Protein AF-A0A977PZH1-F1 (afdb_monomer_lite)

Structure (mmCIF, N/CA/C/O backbone):
data_AF-A0A977PZH1-F1
#
_entry.id   AF-A0A977PZH1-F1
#
loop_
_atom_site.group_PDB
_atom_site.id
_atom_site.type_symbol
_atom_site.label_atom_id
_atom_site.label_alt_id
_atom_site.label_comp_id
_atom_site.label_asym_id
_atom_site.label_entity_id
_atom_site.label_seq_id
_atom_site.pdbx_PDB_ins_code
_atom_site.Cartn_x
_atom_site.Cartn_y
_atom_site.Cartn_z
_atom_site.occupancy
_atom_site.B_iso_or_equiv
_atom_site.auth_seq_id
_atom_site.auth_comp_id
_atom_site.auth_asym_id
_atom_site.auth_atom_id
_atom_site.pdbx_PDB_model_num
ATOM 1 N N . MET A 1 1 ? 8.790 31.002 -58.143 1.00 52.28 1 MET A N 1
ATOM 2 C CA . MET A 1 1 ? 10.198 30.877 -57.688 1.00 52.28 1 MET A CA 1
ATOM 3 C C . MET A 1 1 ? 10.600 29.445 -57.319 1.00 52.28 1 MET A C 1
ATOM 5 O O . MET A 1 1 ? 11.666 29.041 -57.748 1.00 52.28 1 MET A O 1
ATOM 9 N N . ALA A 1 2 ? 9.777 28.636 -56.635 1.00 45.38 2 ALA A N 1
ATOM 10 C CA . ALA A 1 2 ? 10.128 27.239 -56.304 1.00 45.38 2 ALA A CA 1
ATOM 11 C C . ALA A 1 2 ? 10.378 26.315 -57.525 1.00 45.38 2 ALA A C 1
ATOM 13 O O . ALA A 1 2 ? 11.255 25.460 -57.482 1.00 45.38 2 ALA A O 1
ATOM 14 N N . TRP A 1 3 ? 9.666 26.528 -58.638 1.00 41.59 3 TRP A N 1
ATOM 15 C CA . TRP A 1 3 ? 9.813 25.725 -59.864 1.00 41.59 3 TRP A CA 1
ATOM 16 C C . TRP A 1 3 ? 11.145 25.932 -60.607 1.00 41.59 3 TRP A C 1
ATOM 18 O O . TRP A 1 3 ? 11.683 24.987 -61.176 1.00 41.59 3 TRP A O 1
ATOM 28 N N . ALA A 1 4 ? 11.717 27.142 -60.568 1.00 50.25 4 ALA A N 1
ATOM 29 C CA . ALA A 1 4 ? 13.014 27.418 -61.193 1.00 50.25 4 ALA A CA 1
ATOM 30 C C . ALA A 1 4 ? 14.170 26.743 -60.428 1.00 50.25 4 ALA A C 1
ATOM 32 O O . ALA A 1 4 ? 15.103 26.230 -61.041 1.00 50.25 4 ALA A O 1
ATOM 33 N N . ASN A 1 5 ? 14.052 26.663 -59.097 1.00 52.00 5 ASN A N 1
ATOM 34 C CA . ASN A 1 5 ? 15.027 25.988 -58.239 1.00 52.00 5 ASN A CA 1
ATOM 35 C C . ASN A 1 5 ? 15.016 24.461 -58.427 1.00 52.00 5 ASN A C 1
ATOM 37 O O . ASN A 1 5 ? 16.064 23.829 -58.325 1.00 52.00 5 ASN A O 1
ATOM 41 N N . LEU A 1 6 ? 13.858 23.872 -58.751 1.00 50.31 6 LEU A N 1
ATOM 42 C CA . LEU A 1 6 ? 13.749 22.439 -59.028 1.00 50.31 6 LEU A CA 1
ATOM 43 C C . LEU A 1 6 ? 14.384 22.072 -60.380 1.00 50.31 6 LEU A C 1
ATOM 45 O O . LEU A 1 6 ? 15.106 21.085 -60.468 1.00 50.31 6 LEU A O 1
ATOM 49 N N . ASN A 1 7 ? 14.182 22.895 -61.414 1.00 60.47 7 ASN A N 1
ATOM 50 C CA . ASN A 1 7 ? 14.721 22.630 -62.753 1.00 60.47 7 ASN A CA 1
ATOM 51 C C . ASN A 1 7 ? 16.255 22.685 -62.808 1.00 60.47 7 ASN A C 1
ATOM 53 O O . ASN A 1 7 ? 16.874 21.816 -63.420 1.00 60.47 7 ASN A O 1
ATOM 57 N N . TRP A 1 8 ? 16.875 23.660 -62.135 1.00 62.69 8 TRP A N 1
ATOM 58 C CA . TRP A 1 8 ? 18.337 23.737 -62.063 1.00 62.69 8 TRP A CA 1
ATOM 59 C C . TRP A 1 8 ? 18.937 22.565 -61.274 1.00 62.69 8 TRP A C 1
ATOM 61 O O . TRP A 1 8 ? 19.934 21.986 -61.703 1.00 62.69 8 TRP A O 1
ATOM 71 N N . PHE A 1 9 ? 18.296 22.155 -60.173 1.00 63.41 9 PHE A N 1
ATOM 72 C CA . PHE A 1 9 ? 18.727 20.993 -59.395 1.00 63.41 9 PHE A CA 1
ATOM 73 C C . PHE A 1 9 ? 18.647 19.696 -60.213 1.00 63.41 9 PHE A C 1
ATOM 75 O O . PHE A 1 9 ? 19.600 18.922 -60.234 1.00 63.41 9 PHE A O 1
ATOM 82 N N . VAL A 1 10 ? 17.549 19.486 -60.945 1.00 63.25 10 VAL A N 1
ATOM 83 C CA . VAL A 1 10 ? 17.357 18.306 -61.800 1.00 63.25 10 VAL A CA 1
ATOM 84 C C . VAL A 1 10 ? 18.377 18.276 -62.946 1.00 63.25 10 VAL A C 1
ATOM 86 O O . VAL A 1 10 ? 19.006 17.243 -63.171 1.00 63.25 10 VAL A O 1
ATOM 89 N N . GLN A 1 11 ? 18.623 19.399 -63.629 1.00 63.75 11 GLN A N 1
ATOM 90 C CA . GLN A 1 11 ? 19.648 19.462 -64.682 1.00 63.75 11 GLN A CA 1
ATOM 91 C C . GLN A 1 11 ? 21.064 19.226 -64.150 1.00 63.75 11 GLN A C 1
ATOM 93 O O . GLN A 1 11 ? 21.827 18.487 -64.775 1.00 63.75 11 GLN A O 1
ATOM 98 N N . ALA A 1 12 ? 21.418 19.805 -62.999 1.00 63.41 12 ALA A N 1
ATOM 99 C CA . ALA A 1 12 ? 22.710 19.573 -62.357 1.00 63.41 12 ALA A CA 1
ATOM 100 C C . ALA A 1 12 ? 22.882 18.103 -61.935 1.00 63.41 12 ALA A C 1
ATOM 102 O O . ALA A 1 12 ? 23.967 17.547 -62.064 1.00 63.41 12 ALA A O 1
ATOM 103 N N . PHE A 1 13 ? 21.806 17.447 -61.497 1.00 63.28 13 PHE A N 1
ATOM 104 C CA . PHE A 1 13 ? 21.822 16.044 -61.087 1.00 63.28 13 PHE A CA 1
ATOM 105 C C . PHE A 1 13 ? 22.027 15.079 -62.268 1.00 63.28 13 PHE A C 1
ATOM 107 O O . PHE A 1 13 ? 22.816 14.144 -62.164 1.00 63.28 13 PHE A O 1
ATOM 114 N N . PHE A 1 14 ? 21.387 15.327 -63.418 1.00 62.62 14 PHE A N 1
ATOM 115 C CA . PHE A 1 14 ? 21.539 14.492 -64.623 1.00 62.62 14 PHE A CA 1
ATOM 116 C C . PHE A 1 14 ? 22.830 14.746 -65.419 1.00 62.62 14 PHE A C 1
ATOM 118 O O . PHE A 1 14 ? 23.190 13.934 -66.267 1.00 62.62 14 PHE A O 1
ATOM 125 N N . SER A 1 15 ? 23.532 15.851 -65.157 1.00 64.31 15 SER A N 1
ATOM 126 C CA . SER A 1 15 ? 24.834 16.163 -65.770 1.00 64.31 15 SER A CA 1
ATOM 127 C C . SER A 1 15 ? 26.031 15.725 -64.914 1.00 64.31 15 SER A C 1
ATOM 129 O O . SER A 1 15 ? 27.180 15.833 -65.350 1.00 64.31 15 SER A O 1
ATOM 131 N N . MET A 1 16 ? 25.785 15.187 -63.716 1.00 70.81 16 MET A N 1
ATOM 132 C CA . MET A 1 16 ? 26.820 14.607 -62.863 1.00 70.81 16 MET A CA 1
ATOM 133 C C . MET A 1 16 ? 27.181 13.187 -63.299 1.00 70.81 16 MET A C 1
ATOM 135 O O . MET A 1 16 ? 26.340 12.404 -63.738 1.00 70.81 16 MET A O 1
ATOM 139 N N . LYS A 1 17 ? 28.457 12.826 -63.122 1.00 73.12 17 LYS A N 1
ATOM 140 C CA . LYS A 1 17 ? 28.903 11.439 -63.281 1.00 73.12 17 LYS A CA 1
ATOM 141 C C . LYS A 1 17 ? 28.109 10.533 -62.343 1.00 73.12 17 LYS A C 1
ATOM 143 O O . LYS A 1 17 ? 27.888 10.880 -61.182 1.00 73.12 17 LYS A O 1
ATOM 148 N N . ILE A 1 18 ? 27.740 9.354 -62.837 1.00 70.00 18 ILE A N 1
ATOM 149 C CA . ILE A 1 18 ? 26.887 8.397 -62.120 1.00 70.00 18 ILE A CA 1
ATOM 150 C C . ILE A 1 18 ? 27.458 8.003 -60.746 1.00 70.00 18 ILE A C 1
ATOM 152 O O . ILE A 1 18 ? 26.707 7.774 -59.802 1.00 70.00 18 ILE A O 1
ATOM 156 N N . GLU A 1 19 ? 28.786 8.023 -60.602 1.00 64.00 19 GLU A N 1
ATOM 157 C CA . GLU A 1 19 ? 29.498 7.767 -59.344 1.00 64.00 19 GLU A CA 1
ATOM 158 C C . GLU A 1 19 ? 29.195 8.839 -58.282 1.00 64.00 19 GLU A C 1
ATOM 160 O O . GLU A 1 19 ? 28.981 8.524 -57.113 1.00 64.00 19 GLU A O 1
ATOM 165 N N . ILE A 1 20 ? 29.116 10.110 -58.690 1.00 68.25 20 ILE A N 1
ATOM 166 C CA . ILE A 1 20 ? 28.825 11.251 -57.809 1.00 68.25 20 ILE A CA 1
ATOM 167 C C . ILE A 1 20 ? 27.346 11.246 -57.414 1.00 68.25 20 ILE A C 1
ATOM 169 O O . ILE A 1 20 ? 27.016 11.450 -56.245 1.00 68.25 20 ILE A O 1
ATOM 173 N N . VAL A 1 21 ? 26.459 10.937 -58.364 1.00 68.19 21 VAL A N 1
ATOM 174 C CA . VAL A 1 21 ? 25.022 10.757 -58.106 1.00 68.19 21 VAL A CA 1
ATOM 175 C C . VAL A 1 21 ? 24.792 9.643 -57.082 1.00 68.19 21 VAL A C 1
ATOM 177 O O . VAL A 1 21 ? 24.048 9.836 -56.121 1.00 68.19 21 VAL A O 1
ATOM 180 N N . GLY A 1 22 ? 25.498 8.516 -57.219 1.00 61.22 22 GLY A N 1
ATOM 181 C CA . GLY A 1 22 ? 25.454 7.411 -56.260 1.00 61.22 22 GLY A CA 1
ATOM 182 C C . GLY A 1 22 ? 25.871 7.825 -54.846 1.00 61.22 22 GLY A C 1
ATOM 183 O O . GLY A 1 22 ? 25.177 7.494 -53.886 1.00 61.22 22 GLY A O 1
ATOM 184 N N . ILE A 1 23 ? 26.947 8.607 -54.706 1.00 70.50 23 ILE A N 1
ATOM 185 C CA . ILE A 1 23 ? 27.417 9.114 -53.404 1.00 70.50 23 ILE A CA 1
ATOM 186 C C . ILE A 1 23 ? 26.395 10.067 -52.772 1.00 70.50 23 ILE A C 1
ATOM 188 O O . ILE A 1 23 ? 26.137 9.978 -51.568 1.00 70.50 23 ILE A O 1
ATOM 192 N N . ILE A 1 24 ? 25.787 10.958 -53.559 1.00 69.81 24 ILE A N 1
ATOM 193 C CA . ILE A 1 24 ? 24.774 11.903 -53.067 1.00 69.81 24 ILE A CA 1
ATOM 194 C C . ILE A 1 24 ? 23.509 11.151 -52.637 1.00 69.81 24 ILE A C 1
ATOM 196 O O . ILE A 1 24 ? 23.040 11.352 -51.517 1.00 69.81 24 ILE A O 1
ATOM 200 N N . CYS A 1 25 ? 22.999 10.234 -53.464 1.00 71.69 25 CYS A N 1
ATOM 201 C CA . CYS A 1 25 ? 21.853 9.392 -53.115 1.00 71.69 25 CYS A CA 1
ATOM 202 C C . CYS A 1 25 ? 22.116 8.555 -51.861 1.00 71.69 25 CYS A C 1
ATOM 204 O O . CYS A 1 25 ? 21.267 8.510 -50.974 1.00 71.69 25 CYS A O 1
ATOM 206 N N . PHE A 1 26 ? 23.297 7.945 -51.747 1.00 68.75 26 PHE A N 1
ATOM 207 C CA . PHE A 1 26 ? 23.685 7.166 -50.571 1.00 68.75 26 PHE A CA 1
ATOM 208 C C . PHE A 1 26 ? 23.784 8.036 -49.312 1.00 68.75 26 PHE A C 1
ATOM 210 O O . PHE A 1 26 ? 23.341 7.632 -48.239 1.00 68.75 26 PHE A O 1
ATOM 217 N N . SER A 1 27 ? 24.311 9.255 -49.437 1.00 69.44 27 SER A N 1
ATOM 218 C CA . SER A 1 27 ? 24.430 10.197 -48.319 1.00 69.44 27 SER A CA 1
ATOM 219 C C . SER A 1 27 ? 23.063 10.698 -47.847 1.00 69.44 27 SER A C 1
ATOM 221 O O . SER A 1 27 ? 22.812 10.720 -46.644 1.00 69.44 27 SER A O 1
ATOM 223 N N . ILE A 1 28 ? 22.152 11.033 -48.769 1.00 70.25 28 ILE A N 1
ATOM 224 C CA . ILE A 1 28 ? 20.774 11.435 -48.440 1.00 70.25 28 ILE A CA 1
ATOM 225 C C . ILE A 1 28 ? 20.006 10.261 -47.825 1.00 70.25 28 ILE A C 1
ATOM 227 O O . ILE A 1 28 ? 19.376 10.438 -46.786 1.00 70.25 28 ILE A O 1
ATOM 231 N N . ALA A 1 29 ? 20.109 9.058 -48.397 1.00 64.62 29 ALA A N 1
ATOM 232 C CA . ALA A 1 29 ? 19.486 7.855 -47.846 1.00 64.62 29 ALA A CA 1
ATOM 233 C C . ALA A 1 29 ? 20.005 7.538 -46.437 1.00 64.62 29 ALA A C 1
ATOM 235 O O . ALA A 1 29 ? 19.218 7.224 -45.550 1.00 64.62 29 ALA A O 1
ATOM 236 N N . ARG A 1 30 ? 21.314 7.693 -46.189 1.00 61.25 30 ARG A N 1
ATOM 237 C CA . ARG A 1 30 ? 21.908 7.525 -44.856 1.00 61.25 30 ARG A CA 1
ATOM 238 C C . ARG A 1 30 ? 21.383 8.557 -43.861 1.00 61.25 30 ARG A C 1
ATOM 240 O O . ARG A 1 30 ? 21.096 8.194 -42.728 1.00 61.25 30 ARG A O 1
ATOM 247 N N . VAL A 1 31 ? 21.251 9.824 -44.259 1.00 61.47 31 VAL A N 1
ATOM 248 C CA . VAL A 1 31 ? 20.702 10.878 -43.389 1.00 61.47 31 VAL A CA 1
ATOM 249 C C . VAL A 1 31 ? 19.220 10.635 -43.099 1.00 61.47 31 VAL A C 1
ATOM 251 O O . VAL A 1 31 ? 18.828 10.728 -41.940 1.00 61.47 31 VAL A O 1
ATOM 254 N N . ALA A 1 32 ? 18.424 10.265 -44.106 1.00 50.97 32 ALA A N 1
ATOM 255 C CA . ALA A 1 32 ? 17.012 9.921 -43.941 1.00 50.97 32 ALA A CA 1
ATOM 256 C C . ALA A 1 32 ? 16.834 8.703 -43.019 1.00 50.97 32 ALA A C 1
ATOM 258 O O . ALA A 1 32 ? 16.082 8.779 -42.055 1.00 50.97 32 ALA A O 1
ATOM 259 N N . PHE A 1 33 ? 17.617 7.639 -43.221 1.00 50.69 33 PHE A N 1
ATOM 260 C CA . PHE A 1 33 ? 17.616 6.447 -42.367 1.00 50.69 33 PHE A CA 1
ATOM 261 C C . PHE A 1 33 ? 18.077 6.754 -40.932 1.00 50.69 33 PHE A C 1
ATOM 263 O O . PHE A 1 33 ? 17.490 6.279 -39.964 1.00 50.69 33 PHE A O 1
ATOM 270 N N . CYS A 1 34 ? 19.102 7.597 -40.759 1.00 49.41 34 CYS A N 1
ATOM 271 C CA . CYS A 1 34 ? 19.516 8.056 -39.434 1.00 49.41 34 CYS A CA 1
ATOM 272 C C . CYS A 1 34 ? 18.434 8.905 -38.754 1.00 49.41 34 CYS A C 1
ATOM 274 O O . CYS A 1 34 ? 18.255 8.774 -37.547 1.00 49.41 34 CYS A O 1
ATOM 276 N N . GLN A 1 35 ? 17.712 9.757 -39.488 1.00 48.81 35 GLN A N 1
ATOM 277 C CA . GLN A 1 35 ? 16.606 10.542 -38.934 1.00 48.81 35 GLN A CA 1
ATOM 278 C C . GLN A 1 35 ? 15.405 9.671 -38.568 1.00 48.81 35 GLN A C 1
ATOM 280 O O . GLN A 1 35 ? 14.854 9.872 -37.494 1.00 48.81 35 GLN A O 1
ATOM 285 N N . GLU A 1 36 ? 15.046 8.684 -39.385 1.00 41.84 36 GLU A N 1
ATOM 286 C CA . GLU A 1 36 ? 13.957 7.739 -39.109 1.00 41.84 36 GLU A CA 1
ATOM 287 C C . GLU A 1 36 ? 14.259 6.911 -37.847 1.00 41.84 36 GLU A C 1
ATOM 289 O O . GLU A 1 36 ? 13.453 6.884 -36.923 1.00 41.84 36 GLU A O 1
ATOM 294 N N . ILE A 1 37 ? 15.496 6.413 -37.698 1.00 46.47 37 ILE A N 1
ATOM 295 C CA . ILE A 1 37 ? 15.967 5.761 -36.460 1.00 46.47 37 ILE A CA 1
ATOM 296 C C . ILE A 1 37 ? 15.945 6.715 -35.254 1.00 46.47 37 ILE A C 1
ATOM 298 O O . ILE A 1 37 ? 15.701 6.281 -34.129 1.00 46.47 37 ILE A O 1
ATOM 302 N N . ILE A 1 38 ? 16.238 8.005 -35.440 1.00 42.53 38 ILE A N 1
ATOM 303 C CA . ILE A 1 38 ? 16.224 9.002 -34.355 1.00 42.53 38 ILE A CA 1
ATOM 304 C C . ILE A 1 38 ? 14.789 9.408 -33.982 1.00 42.53 38 ILE A C 1
ATOM 306 O O . ILE A 1 38 ? 14.547 9.700 -32.812 1.00 42.53 38 ILE A O 1
ATOM 310 N N . ILE A 1 39 ? 13.847 9.426 -34.928 1.00 43.62 39 ILE A N 1
ATOM 311 C CA . ILE A 1 39 ? 12.429 9.737 -34.690 1.00 43.62 39 ILE A CA 1
ATOM 312 C C . ILE A 1 39 ? 11.736 8.551 -34.009 1.00 43.62 39 ILE A C 1
ATOM 314 O O . ILE A 1 39 ? 11.109 8.769 -32.971 1.00 43.62 39 ILE A O 1
ATOM 318 N N . ASP A 1 40 ? 11.969 7.318 -34.474 1.00 39.38 40 ASP A N 1
ATOM 319 C CA . ASP A 1 40 ? 11.519 6.098 -33.784 1.00 39.38 40 ASP A CA 1
ATOM 320 C C . ASP A 1 40 ? 12.119 6.020 -32.375 1.00 39.38 40 ASP A C 1
ATOM 322 O O . ASP A 1 40 ? 11.408 5.808 -31.395 1.00 39.38 40 ASP A O 1
ATOM 326 N N . ARG A 1 41 ? 13.416 6.327 -32.217 1.00 43.22 41 ARG A N 1
ATOM 327 C CA . ARG A 1 41 ? 14.031 6.396 -30.883 1.00 43.22 41 ARG A CA 1
ATOM 328 C C . ARG A 1 41 ? 13.481 7.521 -30.022 1.00 43.22 41 ARG A C 1
ATOM 330 O O . ARG A 1 41 ? 13.458 7.343 -28.818 1.00 43.22 41 ARG A O 1
ATOM 337 N N . LYS A 1 42 ? 13.073 8.673 -30.551 1.00 44.31 42 LYS A N 1
ATOM 338 C CA . LYS A 1 42 ? 12.519 9.749 -29.709 1.00 44.31 42 LYS A CA 1
ATOM 339 C C . LYS A 1 42 ? 11.115 9.414 -29.203 1.00 44.31 42 LYS A C 1
ATOM 341 O O . LYS A 1 42 ? 10.844 9.694 -28.041 1.00 44.31 42 LYS A O 1
ATOM 346 N N . GLN A 1 43 ? 10.280 8.761 -30.012 1.00 45.06 43 GLN A N 1
ATOM 347 C CA . GLN A 1 43 ? 8.970 8.268 -29.564 1.00 45.06 43 GLN A CA 1
ATOM 348 C C . GLN A 1 43 ? 9.082 7.053 -28.627 1.00 45.06 43 GLN A C 1
ATOM 350 O O . GLN A 1 43 ? 8.292 6.923 -27.691 1.00 45.06 43 GLN A O 1
ATOM 355 N N . ASP A 1 44 ? 10.099 6.203 -28.797 1.00 47.03 44 ASP A N 1
ATOM 356 C CA . ASP A 1 44 ? 10.366 5.101 -27.867 1.00 47.03 44 ASP A CA 1
ATOM 357 C C . ASP A 1 44 ? 11.078 5.551 -26.583 1.00 47.03 44 ASP A C 1
ATOM 359 O O . ASP A 1 44 ? 10.813 4.999 -25.520 1.00 47.03 44 ASP A O 1
ATOM 363 N N . VAL A 1 45 ? 11.938 6.574 -26.621 1.00 45.16 45 VAL A N 1
ATOM 364 C CA . VAL A 1 45 ? 12.639 7.106 -25.434 1.00 45.16 45 VAL A CA 1
ATOM 365 C C . VAL A 1 45 ? 11.679 7.797 -24.466 1.00 45.16 45 VAL A C 1
ATOM 367 O O . VAL A 1 45 ? 11.906 7.728 -23.260 1.00 45.16 45 VAL A O 1
ATOM 370 N N . GLU A 1 46 ? 10.562 8.352 -24.943 1.00 46.06 46 GLU A N 1
ATOM 371 C CA . GLU A 1 46 ? 9.463 8.799 -24.071 1.00 46.06 46 GLU A CA 1
ATOM 372 C C . GLU A 1 46 ? 8.704 7.626 -23.407 1.00 46.06 46 GLU A C 1
ATOM 374 O O . GLU A 1 46 ? 7.989 7.831 -22.429 1.00 46.06 46 GLU A O 1
ATOM 379 N N . ASN A 1 47 ? 8.924 6.382 -23.857 1.00 51.12 47 ASN A N 1
ATOM 380 C CA . ASN A 1 47 ? 8.300 5.157 -23.340 1.00 51.12 47 ASN A CA 1
ATOM 381 C C . ASN A 1 47 ? 9.266 4.204 -22.603 1.00 51.12 47 ASN A C 1
ATOM 383 O O . ASN A 1 47 ? 8.838 3.145 -22.121 1.00 51.12 47 ASN A O 1
ATOM 387 N N . ILE A 1 48 ? 10.557 4.543 -22.496 1.00 51.88 48 ILE A N 1
ATOM 388 C CA . ILE A 1 48 ? 11.557 3.762 -21.754 1.00 51.88 48 ILE A CA 1
ATOM 389 C C . ILE A 1 48 ? 11.517 4.185 -20.287 1.00 51.88 48 ILE A C 1
ATOM 391 O O . ILE A 1 48 ? 12.105 5.184 -19.884 1.00 51.88 48 ILE A O 1
ATOM 395 N N . ILE A 1 49 ? 10.815 3.399 -19.473 1.00 54.69 49 ILE A N 1
ATOM 396 C CA . ILE A 1 49 ? 10.612 3.721 -18.052 1.00 54.69 49 ILE A CA 1
ATOM 397 C C . ILE A 1 49 ? 11.518 2.870 -17.151 1.00 54.69 49 ILE A C 1
ATOM 399 O O . ILE A 1 49 ? 11.825 3.273 -16.032 1.00 54.69 49 ILE A O 1
ATOM 403 N N . ASN A 1 50 ? 11.958 1.687 -17.603 1.00 61.34 50 ASN A N 1
ATOM 404 C CA . ASN A 1 50 ? 12.677 0.741 -16.743 1.00 61.34 50 ASN A CA 1
ATOM 405 C C . ASN A 1 50 ? 13.727 -0.076 -17.503 1.00 61.34 50 ASN A C 1
ATOM 407 O O . ASN A 1 50 ? 13.624 -0.276 -18.713 1.00 61.34 50 ASN A O 1
ATOM 411 N N . ARG A 1 51 ? 14.705 -0.605 -16.762 1.00 71.19 51 ARG A N 1
ATOM 412 C CA . ARG A 1 51 ? 15.680 -1.587 -17.259 1.00 71.19 51 ARG A CA 1
ATOM 413 C C . ARG A 1 51 ? 15.297 -3.001 -16.848 1.00 71.19 51 ARG A C 1
ATOM 415 O O . ARG A 1 51 ? 14.642 -3.183 -15.824 1.00 71.19 51 ARG A O 1
ATOM 422 N N . ASP A 1 52 ? 15.707 -4.006 -17.610 1.00 71.94 52 ASP A N 1
ATOM 423 C CA . ASP A 1 52 ? 15.717 -5.385 -17.121 1.00 71.94 52 ASP A CA 1
ATOM 424 C C . ASP A 1 52 ? 16.963 -5.670 -16.254 1.00 71.94 52 ASP A C 1
ATOM 426 O O . ASP A 1 52 ? 17.842 -4.823 -16.081 1.00 71.94 52 ASP A O 1
ATOM 430 N N . SER A 1 53 ? 17.071 -6.882 -15.702 1.00 65.19 53 SER A N 1
ATOM 431 C CA . SER A 1 53 ? 18.242 -7.296 -14.909 1.00 65.19 53 SER A CA 1
ATOM 432 C C . SER A 1 53 ? 19.564 -7.376 -15.684 1.00 65.19 53 SER A C 1
ATOM 434 O O . SER A 1 53 ? 20.604 -7.555 -15.055 1.00 65.19 53 SER A O 1
ATOM 436 N N . LEU A 1 54 ? 19.529 -7.308 -17.016 1.00 70.88 54 LEU A N 1
ATOM 437 C CA . LEU A 1 54 ? 20.696 -7.331 -17.901 1.00 70.88 54 LEU A CA 1
ATOM 438 C C . LEU A 1 54 ? 21.069 -5.921 -18.395 1.00 70.88 54 LEU A C 1
ATOM 440 O O . LEU A 1 54 ? 22.063 -5.766 -19.098 1.00 70.88 54 LEU A O 1
ATOM 444 N N . GLY A 1 55 ? 20.305 -4.895 -18.005 1.00 66.38 55 GLY A N 1
ATOM 445 C CA . GLY A 1 55 ? 20.517 -3.506 -18.405 1.00 66.38 55 GLY A CA 1
ATOM 446 C C . GLY A 1 55 ? 19.832 -3.114 -19.716 1.00 66.38 55 GLY A C 1
ATOM 447 O O . GLY A 1 55 ? 20.033 -1.989 -20.175 1.00 66.38 55 GLY A O 1
ATOM 448 N N . ASN A 1 56 ? 19.009 -3.988 -20.305 1.00 74.06 56 ASN A N 1
ATOM 449 C CA . ASN A 1 56 ? 18.243 -3.670 -21.506 1.00 74.06 56 ASN A CA 1
ATOM 450 C C . ASN A 1 56 ? 17.121 -2.688 -21.172 1.00 74.06 56 ASN A C 1
ATOM 452 O O . ASN A 1 56 ? 16.423 -2.842 -20.167 1.00 74.06 56 ASN A O 1
ATOM 456 N N . LEU A 1 57 ? 16.931 -1.692 -22.034 1.00 73.69 57 LEU A N 1
ATOM 457 C CA . LEU A 1 57 ? 15.829 -0.743 -21.923 1.00 73.69 57 LEU A CA 1
ATOM 458 C C . LEU A 1 57 ? 14.518 -1.451 -22.279 1.00 73.69 57 LEU A C 1
ATOM 460 O O . LEU A 1 57 ? 14.419 -2.086 -23.328 1.00 73.69 57 LEU A O 1
ATOM 464 N N . LEU A 1 58 ? 13.523 -1.343 -21.402 1.00 73.12 58 LEU A N 1
ATOM 465 C CA . LEU A 1 58 ? 12.193 -1.898 -21.616 1.00 73.12 58 LEU A CA 1
ATOM 466 C C . LEU A 1 58 ? 11.202 -0.771 -21.888 1.00 73.12 58 LEU A C 1
ATOM 468 O O . LEU A 1 58 ? 11.096 0.183 -21.110 1.00 73.12 58 LEU A O 1
ATOM 472 N N . THR A 1 59 ? 10.419 -0.933 -22.953 1.00 75.00 59 THR A N 1
ATOM 473 C CA . THR A 1 59 ? 9.224 -0.111 -23.169 1.00 75.00 59 THR A CA 1
ATOM 474 C C . THR A 1 59 ? 8.190 -0.408 -22.087 1.00 75.00 59 THR A C 1
ATOM 476 O O . THR A 1 59 ? 8.094 -1.531 -21.580 1.00 75.00 59 THR A O 1
ATOM 479 N N . LEU A 1 60 ? 7.351 0.569 -21.757 1.00 70.69 60 LEU A N 1
ATOM 480 C CA . LEU A 1 60 ? 6.246 0.383 -20.817 1.00 70.69 60 LEU A CA 1
ATOM 481 C C . LEU A 1 60 ? 5.345 -0.816 -21.173 1.00 70.69 60 LEU A C 1
ATOM 483 O O . LEU A 1 60 ? 4.965 -1.577 -20.281 1.00 70.69 60 LEU A O 1
ATOM 487 N N . LYS A 1 61 ? 5.043 -1.030 -22.462 1.00 76.69 61 LYS A N 1
ATOM 488 C CA . LYS A 1 61 ? 4.246 -2.180 -22.923 1.00 76.69 61 LYS A CA 1
ATOM 489 C C . LYS A 1 61 ? 4.901 -3.508 -22.537 1.00 76.69 61 LYS A C 1
ATOM 491 O O . LYS A 1 61 ? 4.237 -4.371 -21.965 1.00 76.69 61 LYS A O 1
ATOM 496 N N . GLN A 1 62 ? 6.205 -3.645 -22.774 1.00 78.25 62 GLN A N 1
ATOM 497 C CA . GLN A 1 62 ? 6.961 -4.840 -22.389 1.00 78.25 62 GLN A CA 1
ATOM 498 C C . GLN A 1 62 ? 6.990 -5.019 -20.873 1.00 78.25 62 GLN A C 1
ATOM 500 O O . GLN A 1 62 ? 6.822 -6.131 -20.377 1.00 78.25 62 GLN A O 1
ATOM 505 N N . VAL A 1 63 ? 7.144 -3.931 -20.114 1.00 76.88 63 VAL A N 1
ATOM 506 C CA . VAL A 1 63 ? 7.069 -4.014 -18.654 1.00 76.88 63 VAL A CA 1
ATOM 507 C C . VAL A 1 63 ? 5.689 -4.487 -18.204 1.00 76.88 63 VAL A C 1
ATOM 509 O O . VAL A 1 63 ? 5.590 -5.373 -17.357 1.00 76.88 63 VAL A O 1
ATOM 512 N N . HIS A 1 64 ? 4.616 -3.952 -18.782 1.00 74.88 64 HIS A N 1
ATOM 513 C CA . HIS A 1 64 ? 3.252 -4.379 -18.486 1.00 74.88 64 HIS A CA 1
ATOM 514 C C . HIS A 1 64 ? 3.044 -5.865 -18.771 1.00 74.88 64 HIS A C 1
ATOM 516 O O . HIS A 1 64 ? 2.472 -6.569 -17.940 1.00 74.88 64 HIS A O 1
ATOM 522 N N . GLU A 1 65 ? 3.524 -6.355 -19.909 1.00 80.56 65 GLU A N 1
ATOM 523 C CA . GLU A 1 65 ? 3.449 -7.770 -20.275 1.00 80.56 65 GLU A CA 1
ATOM 524 C C . GLU A 1 65 ? 4.229 -8.652 -19.294 1.00 80.56 65 GLU A C 1
ATOM 526 O O . GLU A 1 65 ? 3.681 -9.632 -18.787 1.00 80.56 65 GLU A O 1
ATOM 531 N N . LEU A 1 66 ? 5.458 -8.267 -18.934 1.00 81.62 66 LEU A N 1
ATOM 532 C CA . LEU A 1 66 ? 6.277 -8.992 -17.960 1.00 81.62 66 LEU A CA 1
ATOM 533 C C . LEU A 1 66 ? 5.617 -9.039 -16.578 1.00 81.62 66 LEU A C 1
ATOM 535 O O . LEU A 1 66 ? 5.534 -10.107 -15.969 1.00 81.62 66 LEU A O 1
ATOM 539 N N . LEU A 1 67 ? 5.102 -7.909 -16.091 1.00 77.19 67 LEU A N 1
ATOM 540 C CA . LEU A 1 67 ? 4.446 -7.823 -14.785 1.00 77.19 67 LEU A CA 1
ATOM 541 C C . LEU A 1 67 ? 3.104 -8.566 -14.752 1.00 77.19 67 LEU A C 1
ATOM 543 O O . LEU A 1 67 ? 2.776 -9.175 -13.734 1.00 77.19 67 LEU A O 1
ATOM 547 N N . LYS A 1 68 ? 2.350 -8.594 -15.862 1.00 72.50 68 LYS A N 1
ATOM 548 C CA . LYS A 1 68 ? 1.107 -9.380 -15.982 1.00 72.50 68 LYS A CA 1
ATOM 549 C C . LYS A 1 68 ? 1.330 -10.873 -15.754 1.00 72.50 68 LYS A C 1
ATOM 551 O O . LYS A 1 68 ? 0.427 -11.537 -15.257 1.00 72.50 68 LYS A O 1
ATOM 556 N N . THR A 1 69 ? 2.516 -11.401 -16.063 1.00 7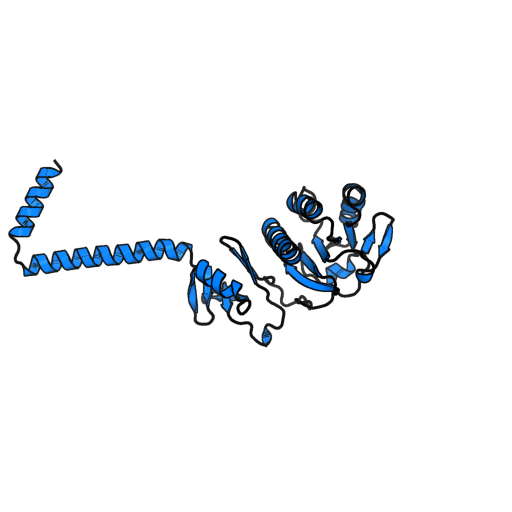6.69 69 THR A N 1
ATOM 557 C CA . THR A 1 69 ? 2.821 -12.820 -15.816 1.00 76.69 69 THR A CA 1
ATOM 558 C C . THR A 1 69 ? 2.881 -13.188 -14.330 1.00 76.69 69 THR A C 1
ATOM 560 O O . THR A 1 69 ? 2.895 -14.373 -14.006 1.00 76.69 69 THR A O 1
ATOM 563 N N . GLY A 1 70 ? 3.007 -12.206 -13.428 1.00 67.62 70 GLY A N 1
ATOM 564 C CA . GLY A 1 70 ? 3.249 -12.431 -11.999 1.00 67.62 70 GLY A CA 1
ATOM 565 C C . GLY A 1 70 ? 4.641 -12.987 -11.667 1.00 67.62 70 GLY A C 1
ATOM 566 O O . GLY A 1 70 ? 4.960 -13.168 -10.497 1.00 67.62 70 GLY A O 1
ATOM 567 N N . LYS A 1 71 ? 5.493 -13.246 -12.671 1.00 81.44 71 LYS A N 1
ATOM 568 C CA . LYS A 1 71 ? 6.847 -13.808 -12.497 1.00 81.44 71 LYS A CA 1
ATOM 569 C C . LYS A 1 71 ? 7.932 -12.742 -12.320 1.00 81.44 71 LYS A C 1
ATOM 571 O O . LYS A 1 71 ? 9.081 -13.087 -12.052 1.00 81.44 71 LYS A O 1
ATOM 576 N N . T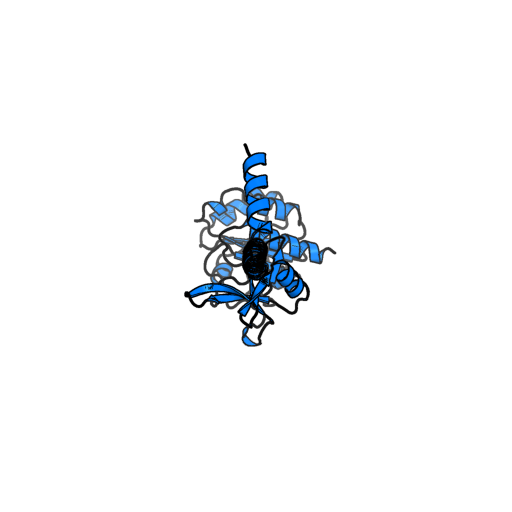YR A 1 72 ? 7.586 -11.472 -12.513 1.00 81.75 72 TYR A N 1
ATOM 577 C CA . TYR A 1 72 ? 8.510 -10.343 -12.488 1.00 81.75 72 TYR A CA 1
ATOM 578 C C . TYR A 1 72 ? 8.022 -9.274 -11.515 1.00 81.75 72 TYR A C 1
ATOM 580 O O . TYR A 1 72 ? 6.822 -9.080 -11.331 1.00 81.75 72 TYR A O 1
ATOM 588 N N . ILE A 1 73 ? 8.980 -8.570 -10.926 1.00 78.06 73 ILE A N 1
ATOM 589 C CA . ILE A 1 73 ? 8.785 -7.463 -9.998 1.00 78.06 73 ILE A CA 1
ATOM 590 C C . ILE A 1 73 ? 9.586 -6.247 -10.475 1.00 78.06 73 ILE A C 1
ATOM 592 O O . ILE A 1 73 ? 10.647 -6.389 -11.081 1.00 78.06 73 ILE A O 1
ATOM 596 N N . SER A 1 74 ? 9.079 -5.052 -10.196 1.00 79.75 74 SER A N 1
ATOM 597 C CA . SER A 1 74 ? 9.806 -3.788 -10.286 1.00 79.75 74 SER A CA 1
ATOM 598 C C . SER A 1 74 ? 10.473 -3.513 -8.948 1.00 79.75 74 SER A C 1
ATOM 600 O O . SER A 1 74 ? 9.806 -3.486 -7.914 1.00 79.75 74 SER A O 1
ATOM 602 N N . VAL A 1 75 ? 11.783 -3.310 -8.956 1.00 76.19 75 VAL A N 1
ATOM 603 C CA . VAL A 1 75 ? 12.566 -2.993 -7.760 1.00 76.19 75 VAL A CA 1
ATOM 604 C C . VAL A 1 75 ? 13.314 -1.677 -7.949 1.00 76.19 75 VAL A C 1
ATOM 606 O O . VAL A 1 75 ? 13.760 -1.399 -9.065 1.00 76.19 75 VAL A O 1
ATOM 609 N N . PRO A 1 76 ? 13.479 -0.863 -6.894 1.00 71.31 76 PRO A N 1
ATOM 610 C CA . PRO A 1 76 ? 14.394 0.266 -6.946 1.00 71.31 76 PRO A CA 1
ATOM 611 C C . PRO A 1 76 ? 15.845 -0.234 -7.020 1.00 71.31 76 PRO A C 1
ATOM 613 O O . PRO A 1 76 ? 16.214 -1.218 -6.376 1.00 71.31 76 PRO A O 1
ATOM 616 N N . SER A 1 77 ? 16.672 0.449 -7.800 1.00 68.44 77 SER A N 1
ATOM 617 C CA . SER A 1 77 ? 18.116 0.231 -7.899 1.00 68.44 77 SER A CA 1
ATOM 618 C C . SER A 1 77 ? 18.835 1.566 -8.078 1.00 68.44 77 SER A C 1
ATOM 620 O O . SER A 1 77 ? 18.188 2.575 -8.334 1.00 68.44 77 SER A O 1
ATOM 622 N N . LEU A 1 78 ? 20.155 1.595 -7.916 1.00 62.56 78 LEU A N 1
ATOM 623 C CA . LEU A 1 78 ? 20.963 2.783 -8.191 1.00 62.56 78 LEU A CA 1
ATOM 624 C C . LEU A 1 78 ? 21.626 2.627 -9.557 1.00 62.56 78 LEU A C 1
ATOM 626 O O . LEU A 1 78 ? 22.266 1.609 -9.818 1.00 62.56 78 LEU A O 1
ATOM 630 N N . ASN A 1 79 ? 21.492 3.642 -10.406 1.00 62.59 79 ASN A N 1
ATOM 631 C CA . ASN A 1 79 ? 22.207 3.693 -11.675 1.00 62.59 79 ASN A CA 1
ATOM 632 C C . ASN A 1 79 ? 23.674 4.136 -11.479 1.00 62.59 79 ASN A C 1
ATOM 634 O O . ASN A 1 79 ? 24.106 4.473 -10.375 1.00 62.59 79 ASN A O 1
ATOM 638 N N . SER A 1 80 ? 24.448 4.183 -12.569 1.00 63.72 80 SER A N 1
ATOM 639 C CA . SER A 1 80 ? 25.863 4.603 -12.565 1.00 63.72 80 SER A CA 1
ATOM 640 C C . SER A 1 80 ? 26.104 6.040 -12.085 1.00 63.72 80 SER A C 1
ATOM 642 O O . SER A 1 80 ? 27.237 6.404 -11.788 1.00 63.72 80 SER A O 1
ATOM 644 N N . SER A 1 81 ? 25.055 6.861 -12.024 1.00 57.81 81 SER A N 1
ATOM 645 C CA . SER A 1 81 ? 25.081 8.245 -11.545 1.00 57.81 81 SER A CA 1
ATOM 646 C C . SER A 1 81 ? 24.529 8.381 -10.121 1.00 57.81 81 SER A C 1
ATOM 648 O O . SER A 1 81 ? 24.221 9.491 -9.691 1.00 57.81 81 SER A O 1
ATOM 650 N N . SER A 1 82 ? 24.379 7.269 -9.390 1.00 61.53 82 SER A N 1
ATOM 651 C CA . SER A 1 82 ? 23.827 7.217 -8.028 1.00 61.53 82 SER A CA 1
ATOM 652 C C . SER A 1 82 ? 22.398 7.757 -7.906 1.00 61.53 82 SER A C 1
ATOM 654 O O . SER A 1 82 ? 21.967 8.155 -6.824 1.00 61.53 82 SER A O 1
ATOM 656 N N . GLN A 1 83 ? 21.639 7.761 -9.001 1.00 48.09 83 GLN A N 1
ATOM 657 C CA . GLN A 1 83 ? 20.219 8.095 -8.992 1.00 48.09 83 GLN A CA 1
ATOM 658 C C . GLN A 1 83 ? 19.388 6.820 -8.874 1.00 48.09 83 GLN A C 1
ATOM 660 O O . GLN A 1 83 ? 19.759 5.769 -9.401 1.00 48.09 83 GLN A O 1
ATOM 665 N N . ILE A 1 84 ? 18.250 6.920 -8.186 1.00 57.72 84 ILE A N 1
ATOM 666 C CA . ILE A 1 84 ? 17.315 5.803 -8.057 1.00 57.72 84 ILE A CA 1
ATOM 667 C C . ILE A 1 84 ? 16.652 5.561 -9.417 1.00 57.72 84 ILE A C 1
ATOM 669 O O . ILE A 1 84 ? 15.923 6.413 -9.921 1.00 57.72 84 ILE A O 1
ATOM 673 N N . GLU A 1 85 ? 16.872 4.378 -9.977 1.00 63.41 85 GLU A N 1
ATOM 674 C CA . GLU A 1 85 ? 16.160 3.844 -11.133 1.00 63.41 85 GLU A CA 1
ATOM 675 C C . GLU A 1 85 ? 15.280 2.655 -10.733 1.00 63.41 85 GLU A C 1
ATOM 677 O O . GLU A 1 85 ? 15.342 2.144 -9.611 1.00 63.41 85 GLU A O 1
ATOM 682 N N . ARG A 1 86 ? 14.432 2.203 -11.656 1.00 72.81 86 ARG A N 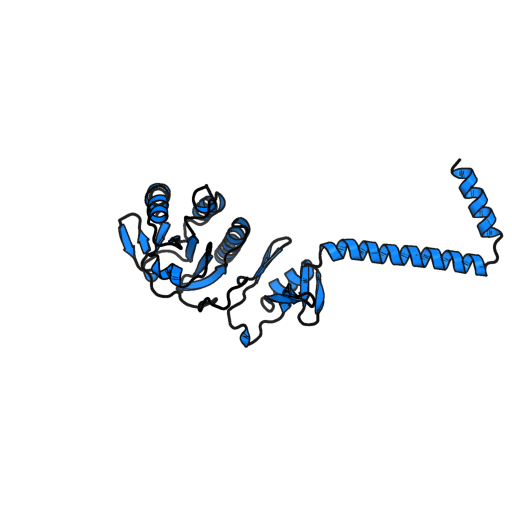1
ATOM 683 C CA . ARG A 1 86 ? 13.591 1.023 -11.460 1.00 72.81 86 ARG A CA 1
ATOM 684 C C . ARG A 1 86 ? 13.970 -0.074 -12.442 1.00 72.81 86 ARG A C 1
ATOM 686 O O . ARG A 1 86 ? 14.074 0.150 -13.647 1.00 72.81 86 ARG A O 1
ATOM 693 N N . ILE A 1 87 ? 14.145 -1.276 -11.901 1.00 77.88 87 ILE A N 1
ATOM 694 C CA . ILE A 1 87 ? 14.545 -2.465 -12.649 1.00 77.88 87 ILE A CA 1
ATOM 695 C C . ILE A 1 87 ? 13.427 -3.501 -12.583 1.00 77.88 87 ILE A C 1
ATOM 697 O O . ILE A 1 87 ? 12.943 -3.832 -11.501 1.00 77.88 87 ILE A O 1
ATOM 701 N N . ILE A 1 88 ? 13.033 -4.040 -13.733 1.00 83.06 88 ILE A N 1
ATOM 702 C CA . ILE A 1 88 ? 12.115 -5.173 -13.846 1.00 83.06 88 ILE A CA 1
ATOM 703 C C . ILE A 1 88 ? 12.929 -6.457 -13.873 1.00 83.06 88 ILE A C 1
ATOM 705 O O . ILE A 1 88 ? 13.738 -6.689 -14.769 1.00 83.06 88 ILE A O 1
ATOM 709 N N . ARG A 1 89 ? 12.723 -7.327 -12.889 1.00 82.94 89 ARG A N 1
ATOM 710 C CA . ARG A 1 89 ? 13.450 -8.597 -12.803 1.00 82.94 89 ARG A CA 1
ATOM 711 C C . ARG A 1 89 ? 12.626 -9.681 -12.135 1.00 82.94 89 ARG A C 1
ATOM 713 O O . ARG A 1 89 ? 11.623 -9.402 -11.486 1.00 82.94 89 ARG A O 1
ATOM 720 N N . LYS A 1 90 ? 13.067 -10.932 -12.269 1.00 84.12 90 LYS A N 1
ATOM 721 C CA . LYS A 1 90 ? 12.531 -12.019 -11.444 1.00 84.12 90 LYS A CA 1
ATOM 722 C C . LYS A 1 90 ? 12.879 -11.764 -9.966 1.00 84.12 90 LYS A C 1
ATOM 724 O O . LYS A 1 90 ? 13.984 -11.268 -9.693 1.00 84.12 90 LYS A O 1
ATOM 729 N N . PRO A 1 91 ? 11.973 -12.085 -9.028 1.00 79.81 91 PRO A N 1
ATOM 730 C CA . PRO A 1 91 ? 12.281 -12.034 -7.607 1.00 79.81 91 PRO A CA 1
ATOM 731 C C . PRO A 1 91 ? 13.418 -13.012 -7.291 1.00 79.81 91 PRO A C 1
ATOM 733 O O . PRO A 1 91 ? 13.468 -14.127 -7.815 1.00 79.81 91 PRO A O 1
ATOM 736 N N . ARG A 1 92 ? 14.359 -12.569 -6.465 1.00 80.12 92 ARG A N 1
ATOM 737 C CA . ARG A 1 92 ? 15.475 -13.359 -5.944 1.00 80.12 92 ARG A CA 1
ATOM 738 C C . ARG A 1 92 ? 15.145 -13.843 -4.533 1.00 80.12 92 ARG A C 1
ATOM 740 O O . ARG A 1 92 ? 14.215 -13.347 -3.902 1.00 80.12 92 ARG A O 1
ATOM 747 N N . LYS A 1 93 ? 15.922 -14.802 -4.019 1.00 78.19 93 LYS A N 1
ATOM 748 C CA . LYS A 1 93 ? 15.698 -15.358 -2.672 1.00 78.19 93 LYS A CA 1
ATOM 749 C C . LYS A 1 93 ? 15.781 -14.277 -1.590 1.00 78.19 93 LYS A C 1
ATOM 751 O O . LYS A 1 93 ? 14.976 -14.291 -0.667 1.00 78.19 93 LYS A O 1
ATOM 756 N N . GLU A 1 94 ? 16.705 -13.328 -1.729 1.00 74.06 94 GLU A N 1
ATOM 757 C CA . GLU A 1 94 ? 16.896 -12.217 -0.790 1.00 74.06 94 GLU A CA 1
ATOM 758 C C . GLU A 1 94 ? 15.765 -11.177 -0.800 1.00 74.06 94 GLU A C 1
ATOM 760 O O . GLU A 1 94 ? 15.628 -10.415 0.158 1.00 74.06 94 GLU A O 1
ATOM 765 N N . ASP A 1 95 ? 14.938 -11.149 -1.849 1.00 68.81 95 ASP A N 1
ATOM 766 C CA . ASP A 1 95 ? 13.786 -10.247 -1.903 1.00 68.81 95 ASP A CA 1
ATOM 767 C C . ASP A 1 95 ? 12.655 -10.720 -0.985 1.00 68.81 95 ASP A C 1
ATOM 769 O O . ASP A 1 95 ? 11.860 -9.901 -0.524 1.00 68.81 95 ASP A O 1
ATOM 773 N N . GLY A 1 96 ? 12.563 -12.027 -0.714 1.00 70.44 96 GLY A N 1
ATOM 774 C CA . GLY A 1 96 ? 11.443 -12.618 0.020 1.00 70.44 96 GLY A CA 1
ATOM 775 C C . GLY A 1 96 ? 10.089 -12.159 -0.539 1.00 70.44 96 GLY A C 1
ATOM 776 O O . GLY A 1 96 ? 9.890 -12.113 -1.751 1.00 70.44 96 GLY A O 1
ATOM 777 N N . ASN A 1 97 ? 9.181 -11.751 0.351 1.00 65.19 97 ASN A N 1
ATOM 778 C CA . ASN A 1 97 ? 7.880 -11.168 -0.003 1.00 65.19 97 ASN A CA 1
ATOM 779 C C . ASN A 1 97 ? 7.881 -9.632 0.050 1.00 65.19 97 ASN A C 1
ATOM 781 O O . ASN A 1 97 ? 6.839 -9.008 0.252 1.00 65.19 97 ASN A O 1
ATOM 785 N N . ARG A 1 98 ? 9.050 -8.994 -0.068 1.00 63.84 98 ARG A N 1
ATOM 786 C CA . ARG A 1 98 ? 9.141 -7.534 0.052 1.00 63.84 98 ARG A CA 1
ATOM 787 C C . ARG A 1 98 ? 8.407 -6.858 -1.099 1.00 63.84 98 ARG A C 1
ATOM 789 O O . ARG A 1 98 ? 7.712 -5.880 -0.889 1.00 63.84 98 ARG A O 1
ATOM 796 N N . TYR A 1 99 ? 8.513 -7.394 -2.309 1.00 68.62 99 TYR A N 1
ATOM 797 C CA . TYR A 1 99 ? 8.146 -6.677 -3.524 1.00 68.62 99 TYR A CA 1
ATOM 798 C C . TYR A 1 99 ? 6.918 -7.291 -4.209 1.00 68.62 99 TYR A C 1
ATOM 800 O O . TYR A 1 99 ? 6.936 -8.456 -4.599 1.00 68.62 99 TYR A O 1
ATOM 808 N N . LYS A 1 100 ? 5.868 -6.492 -4.428 1.00 66.94 100 LYS A N 1
ATOM 809 C CA . LYS A 1 100 ? 4.767 -6.778 -5.361 1.00 66.94 100 LYS A CA 1
ATOM 810 C C . LYS A 1 100 ? 4.598 -5.574 -6.260 1.00 66.94 100 LYS A C 1
ATOM 812 O O . LYS A 1 100 ? 4.764 -4.429 -5.851 1.00 66.94 100 LYS A O 1
ATOM 817 N N . THR A 1 101 ? 4.341 -5.831 -7.528 1.00 69.88 101 THR A N 1
ATOM 818 C CA . THR A 1 101 ? 4.349 -4.776 -8.531 1.00 69.88 101 THR A CA 1
ATOM 819 C C . THR A 1 101 ? 3.021 -4.721 -9.242 1.00 69.88 101 THR A C 1
ATOM 821 O O . THR A 1 101 ? 2.440 -5.738 -9.611 1.00 69.88 101 THR A O 1
ATOM 824 N N . TYR A 1 102 ? 2.560 -3.500 -9.443 1.00 61.91 102 TYR A N 1
ATOM 825 C CA . TYR A 1 102 ? 1.326 -3.183 -10.112 1.00 61.91 102 TYR A CA 1
ATOM 826 C C . TYR A 1 102 ? 1.616 -2.247 -11.282 1.00 61.91 102 TYR A C 1
ATOM 828 O O . TYR A 1 102 ? 2.313 -1.249 -11.139 1.00 61.91 102 TYR A O 1
ATOM 836 N N . ALA A 1 103 ? 1.074 -2.586 -12.442 1.00 59.12 103 ALA A N 1
ATOM 837 C CA . ALA A 1 103 ? 1.084 -1.762 -13.644 1.00 59.12 103 ALA A CA 1
ATOM 838 C C . ALA A 1 103 ? -0.268 -1.031 -13.775 1.00 59.12 103 ALA A C 1
ATOM 840 O O . ALA A 1 103 ? -1.311 -1.678 -13.618 1.00 59.12 103 ALA A O 1
ATOM 841 N N . TYR A 1 104 ? -0.268 0.272 -14.060 1.00 53.91 104 TYR A N 1
ATOM 842 C CA . TYR A 1 104 ? -1.433 1.153 -14.251 1.00 53.91 104 TYR A CA 1
ATOM 843 C C . TYR A 1 104 ? -1.180 2.031 -15.465 1.00 53.91 104 TYR A C 1
ATOM 845 O O . TYR A 1 104 ? -0.249 2.806 -15.398 1.00 53.91 104 TYR A O 1
ATOM 853 N N . ASP A 1 105 ? -1.985 1.951 -16.521 1.00 60.75 105 ASP A N 1
ATOM 854 C CA . ASP A 1 105 ? -1.915 2.853 -17.684 1.00 60.75 105 ASP A CA 1
ATOM 855 C C . ASP A 1 105 ? -0.487 3.143 -18.187 1.00 60.75 105 ASP A C 1
ATOM 857 O O . ASP A 1 105 ? 0.069 2.324 -18.915 1.00 60.75 105 ASP A O 1
ATOM 861 N N . ASP A 1 106 ? 0.111 4.266 -17.779 1.00 59.84 106 ASP A N 1
ATOM 862 C CA . ASP A 1 106 ? 1.465 4.716 -18.114 1.00 59.84 106 ASP A CA 1
ATOM 863 C C . ASP A 1 106 ? 2.528 4.505 -17.006 1.00 59.84 106 ASP A C 1
ATOM 865 O O . ASP A 1 106 ? 3.696 4.865 -17.145 1.00 59.84 106 ASP A O 1
ATOM 869 N N . LYS A 1 107 ? 2.136 3.928 -15.871 1.00 57.31 107 LYS A N 1
ATOM 870 C CA . LYS A 1 107 ? 2.879 3.893 -14.606 1.00 57.31 107 LYS A CA 1
ATOM 871 C C . LYS A 1 107 ? 3.012 2.491 -14.043 1.00 57.31 107 LYS A C 1
ATOM 873 O O . LYS A 1 107 ? 2.110 1.662 -14.052 1.00 57.31 107 LYS A O 1
ATOM 878 N N . ILE A 1 108 ? 4.145 2.256 -13.403 1.00 62.22 108 ILE A N 1
ATOM 879 C CA . ILE A 1 108 ? 4.373 1.068 -12.583 1.00 62.22 108 ILE A CA 1
ATOM 880 C C . ILE A 1 108 ? 4.481 1.528 -11.137 1.00 62.22 108 ILE A C 1
ATOM 882 O O . ILE A 1 108 ? 5.020 2.595 -10.862 1.00 62.22 108 ILE A O 1
ATOM 886 N N . ILE A 1 109 ? 3.975 0.745 -10.196 1.00 57.47 109 ILE A N 1
ATOM 887 C CA . ILE A 1 109 ? 4.135 0.954 -8.759 1.00 57.47 109 ILE A CA 1
ATOM 888 C C . ILE A 1 109 ? 4.642 -0.356 -8.185 1.00 57.47 109 ILE A C 1
ATOM 890 O O . ILE A 1 109 ? 4.008 -1.395 -8.341 1.00 57.47 109 ILE A O 1
ATOM 894 N N . SER A 1 110 ? 5.778 -0.310 -7.505 1.00 64.94 110 SER A N 1
ATOM 895 C CA . SER A 1 110 ? 6.177 -1.388 -6.610 1.00 64.94 110 SER A CA 1
ATOM 896 C C . SER A 1 110 ? 5.687 -1.036 -5.209 1.00 64.94 110 SER A C 1
ATOM 898 O O . SER A 1 110 ? 5.838 0.116 -4.803 1.00 64.94 110 SER A O 1
ATOM 900 N N . THR A 1 111 ? 5.124 -1.991 -4.463 1.00 58.94 111 THR A N 1
ATOM 901 C CA . THR A 1 111 ? 4.670 -1.862 -3.052 1.00 58.94 111 THR A CA 1
ATOM 902 C C . THR A 1 111 ? 5.787 -1.513 -2.066 1.00 58.94 111 THR A C 1
ATOM 904 O O . THR A 1 111 ? 5.641 -1.577 -0.855 1.00 58.94 111 THR A O 1
ATOM 907 N N . THR A 1 112 ? 6.949 -1.162 -2.581 1.00 60.03 112 THR A N 1
ATOM 908 C CA . THR A 1 112 ? 8.196 -0.989 -1.855 1.00 60.03 112 THR A CA 1
ATOM 909 C C . THR A 1 112 ? 9.021 0.047 -2.575 1.00 60.03 112 THR A C 1
ATOM 911 O O . THR A 1 112 ? 9.940 -0.245 -3.343 1.00 60.03 112 THR A O 1
ATOM 914 N N . GLY A 1 113 ? 8.663 1.291 -2.312 1.00 41.56 113 GLY A N 1
ATOM 915 C CA . GLY A 1 113 ? 9.630 2.366 -2.308 1.00 41.56 113 GLY A CA 1
ATOM 916 C C . GLY A 1 113 ? 10.132 2.564 -0.882 1.00 41.56 113 GLY A C 1
ATOM 917 O O . GLY A 1 113 ? 9.421 3.128 -0.068 1.00 41.56 113 GLY A O 1
ATOM 918 N N . LEU A 1 114 ? 11.378 2.172 -0.618 1.00 42.53 114 LEU A N 1
ATOM 919 C CA . LEU A 1 114 ? 12.249 2.913 0.305 1.00 42.53 114 LEU A CA 1
ATOM 920 C C . LEU A 1 114 ? 12.050 2.773 1.825 1.00 42.53 114 LEU A C 1
ATOM 922 O O . LEU A 1 114 ? 12.296 3.744 2.533 1.00 42.53 114 LEU A O 1
ATOM 926 N N . ASP A 1 115 ? 11.783 1.585 2.375 1.00 45.81 115 ASP A N 1
ATOM 927 C CA . ASP A 1 115 ? 12.293 1.367 3.735 1.00 45.81 115 ASP A CA 1
ATOM 928 C C . ASP A 1 115 ? 12.741 -0.068 4.013 1.00 45.81 115 ASP A C 1
ATOM 930 O O . ASP A 1 115 ? 11.956 -1.009 3.987 1.00 45.81 115 ASP A O 1
ATOM 934 N N . ALA A 1 116 ? 14.036 -0.224 4.289 1.00 47.09 116 ALA A N 1
ATOM 935 C CA . ALA A 1 116 ? 14.634 -1.471 4.756 1.00 47.09 116 ALA A CA 1
ATOM 936 C C . ALA A 1 116 ? 14.399 -1.704 6.264 1.00 47.09 116 ALA A C 1
ATOM 938 O O . ALA A 1 116 ? 14.816 -2.737 6.790 1.00 47.09 116 ALA A O 1
ATOM 939 N N . LYS A 1 117 ? 13.778 -0.747 6.972 1.00 51.19 117 LYS A N 1
ATOM 940 C CA . LYS A 1 117 ? 13.601 -0.782 8.432 1.00 51.19 117 LYS A CA 1
ATOM 941 C C . LYS A 1 117 ? 12.233 -1.263 8.895 1.00 51.19 117 LYS A C 1
ATOM 943 O O . LYS A 1 117 ? 12.111 -1.671 10.051 1.00 51.19 117 LYS A O 1
ATOM 948 N N . THR A 1 118 ? 11.221 -1.268 8.030 1.00 59.72 118 THR A N 1
ATOM 949 C CA . THR A 1 118 ? 9.956 -1.932 8.350 1.00 59.72 118 THR A CA 1
ATOM 950 C C . THR A 1 118 ? 10.200 -3.441 8.362 1.00 59.72 118 THR A C 1
ATOM 952 O O . THR A 1 118 ? 10.540 -4.052 7.352 1.00 59.72 118 THR A O 1
ATOM 955 N N . LYS A 1 119 ? 10.053 -4.069 9.536 1.00 65.19 119 LYS A N 1
ATOM 956 C CA . LYS A 1 119 ? 10.172 -5.534 9.696 1.00 65.19 119 LYS A CA 1
ATOM 957 C C . LYS A 1 119 ? 8.997 -6.304 9.071 1.00 65.19 119 LYS A C 1
ATOM 959 O O . LYS A 1 119 ? 8.965 -7.523 9.177 1.00 65.19 119 LYS A O 1
ATOM 964 N N . LEU A 1 120 ? 8.035 -5.592 8.483 1.00 70.75 120 LEU A N 1
ATOM 965 C CA . LEU A 1 120 ? 6.791 -6.120 7.939 1.00 70.75 120 LEU A CA 1
ATOM 966 C C . LEU A 1 120 ? 6.859 -6.129 6.410 1.00 70.75 120 LEU A C 1
ATOM 968 O O . LEU A 1 120 ? 7.189 -5.118 5.794 1.00 70.75 120 LEU A O 1
ATOM 972 N N . GLY A 1 121 ? 6.530 -7.266 5.808 1.00 69.94 121 GLY A N 1
ATOM 973 C CA . GLY A 1 121 ? 6.406 -7.460 4.369 1.00 69.94 121 GLY A CA 1
ATOM 974 C C . GLY A 1 121 ? 5.030 -7.985 3.964 1.00 69.94 121 GLY A C 1
ATOM 975 O O . GLY A 1 121 ? 4.107 -8.116 4.769 1.00 69.94 121 GLY A O 1
ATOM 976 N N . LEU A 1 122 ? 4.876 -8.295 2.677 1.00 75.94 122 LEU A N 1
ATOM 977 C CA . LEU A 1 122 ? 3.641 -8.892 2.177 1.00 75.94 122 LEU A CA 1
ATOM 978 C C . LEU A 1 122 ? 3.497 -10.328 2.698 1.00 75.94 122 LEU A C 1
ATOM 980 O O . LEU A 1 122 ? 4.465 -11.082 2.788 1.00 75.94 122 LEU A O 1
ATOM 984 N N . GLY A 1 123 ? 2.272 -10.724 3.028 1.00 78.69 123 GLY A N 1
ATOM 985 C CA . GLY A 1 123 ? 1.969 -12.020 3.635 1.00 78.69 123 GLY A CA 1
ATOM 986 C C . GLY A 1 123 ? 2.223 -12.088 5.145 1.00 78.69 123 GLY A C 1
ATOM 987 O O . GLY A 1 123 ? 1.763 -13.036 5.790 1.00 78.69 123 GLY A O 1
ATOM 988 N N . ASP A 1 124 ? 2.875 -11.085 5.735 1.00 82.25 124 ASP A N 1
ATOM 989 C CA . ASP A 1 124 ? 3.057 -11.017 7.183 1.00 82.25 124 ASP A CA 1
ATOM 990 C C . ASP A 1 124 ? 1.749 -10.637 7.882 1.00 82.25 124 ASP A C 1
ATOM 992 O O . ASP A 1 124 ? 0.848 -10.027 7.299 1.00 82.25 124 ASP A O 1
ATOM 996 N N . SER A 1 125 ? 1.631 -11.042 9.144 1.00 84.88 125 SER A N 1
ATOM 997 C CA . SER A 1 125 ? 0.584 -10.549 10.037 1.00 84.88 125 SER A CA 1
ATOM 998 C C . SER A 1 125 ? 1.054 -9.262 10.699 1.00 84.88 125 SER A C 1
ATOM 1000 O O . SER A 1 125 ? 2.228 -9.135 11.049 1.00 84.88 125 SER A O 1
ATOM 1002 N N . LEU A 1 126 ? 0.136 -8.319 10.901 1.00 84.31 126 LEU A N 1
ATOM 1003 C CA . LEU A 1 126 ? 0.435 -7.162 11.735 1.00 84.31 126 LEU A CA 1
ATOM 1004 C C . LEU A 1 126 ? 0.597 -7.590 13.202 1.00 84.31 126 LEU A C 1
ATOM 1006 O O . LEU A 1 126 ? -0.065 -8.541 13.632 1.00 84.31 126 LEU A O 1
ATOM 1010 N N . PRO A 1 127 ? 1.435 -6.885 13.985 1.00 84.50 127 PRO A N 1
ATOM 1011 C CA . PRO A 1 127 ? 1.419 -7.006 15.437 1.00 84.50 127 PRO A CA 1
ATOM 1012 C C . PRO A 1 127 ? -0.004 -6.778 15.968 1.00 84.50 127 PRO A C 1
ATOM 1014 O O . PRO A 1 127 ? -0.711 -5.950 15.395 1.00 84.50 127 PRO A O 1
ATOM 1017 N N . PRO A 1 128 ? -0.445 -7.457 17.039 1.00 84.94 128 PRO A N 1
ATOM 1018 C CA . PRO A 1 128 ? -1.770 -7.229 17.605 1.00 84.94 128 PRO A CA 1
ATOM 1019 C C . PRO A 1 128 ? -1.948 -5.766 18.026 1.00 84.94 128 PRO A C 1
ATOM 1021 O O . PRO A 1 128 ? -1.111 -5.217 18.740 1.00 84.94 128 PRO A O 1
ATOM 1024 N N . PHE A 1 129 ? -3.052 -5.142 17.617 1.00 88.44 129 PHE A N 1
ATOM 1025 C CA . PHE A 1 129 ? -3.436 -3.801 18.056 1.00 88.44 129 PHE A CA 1
ATOM 1026 C C . PHE A 1 129 ? -4.952 -3.706 18.214 1.00 88.44 129 PHE A C 1
ATOM 1028 O O . PHE A 1 129 ? -5.712 -4.483 17.628 1.00 88.44 129 PHE A O 1
ATOM 1035 N N . LYS A 1 130 ? -5.389 -2.753 19.037 1.00 88.75 130 LYS A N 1
ATOM 1036 C CA . LYS A 1 130 ? -6.808 -2.478 19.258 1.00 88.75 130 LYS A CA 1
ATOM 1037 C C . LYS A 1 130 ? -7.261 -1.323 18.382 1.00 88.75 130 LYS A C 1
ATOM 1039 O O . LYS A 1 130 ? -6.515 -0.372 18.144 1.00 88.75 130 LYS A O 1
ATOM 1044 N N . VAL A 1 131 ? -8.507 -1.410 17.944 1.00 88.31 131 VAL A N 1
ATOM 1045 C CA . VAL A 1 131 ? -9.205 -0.359 17.225 1.00 88.31 131 VAL A CA 1
ATOM 1046 C C . VAL A 1 131 ? -10.429 0.093 18.006 1.00 88.31 131 VAL A C 1
ATOM 1048 O O . VAL A 1 131 ? -11.146 -0.713 18.596 1.00 88.31 131 VAL A O 1
ATOM 1051 N N . ASN A 1 132 ? -10.667 1.392 18.014 1.00 85.56 132 ASN A N 1
ATOM 1052 C CA . ASN A 1 132 ? -11.813 2.029 18.625 1.00 85.56 132 ASN A CA 1
ATOM 1053 C C . ASN A 1 132 ? -12.932 2.163 17.579 1.00 85.56 132 ASN A C 1
ATOM 1055 O O . ASN A 1 132 ? -12.708 2.631 16.457 1.00 85.56 132 ASN A O 1
ATOM 1059 N N . CYS A 1 133 ? -14.134 1.701 17.928 1.00 77.31 133 CYS A N 1
ATOM 1060 C CA . CYS A 1 133 ? -15.317 1.790 17.071 1.00 77.31 133 CYS A CA 1
ATOM 1061 C C . CYS A 1 133 ? -16.231 2.961 17.473 1.00 77.31 133 CYS A C 1
ATOM 1063 O O . CYS A 1 133 ? -16.072 3.552 18.536 1.00 77.31 133 CYS A O 1
ATOM 1065 N N . LYS A 1 134 ? -17.255 3.245 16.653 1.00 66.69 134 LYS A N 1
ATOM 1066 C CA . LYS A 1 134 ? -18.258 4.319 16.847 1.00 66.69 134 LYS A CA 1
ATOM 1067 C C . LYS A 1 134 ? -18.850 4.416 18.268 1.00 66.69 134 LYS A C 1
ATOM 1069 O O . LYS A 1 134 ? -19.290 5.486 18.672 1.00 66.69 134 LYS A O 1
ATOM 1074 N N . ALA A 1 135 ? -18.891 3.306 19.008 1.00 61.25 135 ALA A N 1
ATOM 1075 C CA . ALA A 1 135 ? -19.451 3.222 20.357 1.00 61.25 135 ALA A CA 1
ATOM 1076 C C . ALA A 1 135 ? -18.409 3.363 21.489 1.00 61.25 135 ALA A C 1
ATOM 1078 O O . ALA A 1 135 ? -18.736 3.101 22.642 1.00 61.25 135 ALA A O 1
ATOM 1079 N N . GLY A 1 136 ? -17.152 3.704 21.181 1.00 67.12 136 GLY A N 1
ATOM 1080 C CA . GLY A 1 136 ? -16.062 3.730 22.165 1.00 67.12 136 GLY A CA 1
ATOM 1081 C C . GLY A 1 136 ? -15.560 2.339 22.571 1.00 67.12 136 GLY A C 1
ATOM 1082 O O . GLY A 1 136 ? -14.703 2.222 23.444 1.00 67.12 136 GLY A O 1
ATOM 1083 N N . ALA A 1 137 ? -16.102 1.270 21.973 1.00 78.81 137 ALA A N 1
ATOM 1084 C CA . ALA A 1 137 ? -15.698 -0.091 22.290 1.00 78.81 137 ALA A CA 1
ATOM 1085 C C . ALA A 1 137 ? -14.410 -0.449 21.543 1.00 78.81 137 ALA A C 1
ATOM 1087 O O . ALA A 1 137 ? -14.309 -0.270 20.325 1.00 78.81 137 ALA A O 1
ATOM 1088 N N . LEU A 1 138 ? -13.446 -0.988 22.284 1.00 84.00 138 LEU A N 1
ATOM 1089 C CA . LEU A 1 138 ? -12.200 -1.498 21.734 1.00 84.00 138 LEU A CA 1
ATOM 1090 C C . LEU A 1 138 ? -12.428 -2.889 21.143 1.00 84.00 138 LEU A C 1
ATOM 1092 O O . LEU A 1 138 ? -12.950 -3.772 21.819 1.00 84.00 138 LEU A O 1
ATOM 1096 N N . LYS A 1 139 ? -12.005 -3.074 19.896 1.00 87.50 139 LYS A N 1
ATOM 1097 C CA . LYS A 1 139 ? -12.009 -4.350 19.181 1.00 87.50 139 LYS A CA 1
ATOM 1098 C C . LYS A 1 139 ? -10.611 -4.679 18.690 1.00 87.50 139 LYS A C 1
ATOM 1100 O O . LYS A 1 139 ? -9.800 -3.792 18.445 1.00 87.50 139 LYS A O 1
ATOM 1105 N N . THR A 1 140 ? -10.331 -5.952 18.526 1.00 87.75 140 THR A N 1
ATOM 1106 C CA . THR A 1 140 ? -9.168 -6.462 17.803 1.00 87.75 140 THR A CA 1
ATOM 1107 C C . THR A 1 140 ? -9.453 -6.500 16.304 1.00 87.75 140 THR A C 1
ATOM 1109 O O . THR A 1 140 ? -10.605 -6.392 15.868 1.00 87.75 140 THR A O 1
ATOM 1112 N N . LEU A 1 141 ? -8.404 -6.649 15.494 1.00 83.88 141 LEU A N 1
ATOM 1113 C CA . LEU A 1 141 ? -8.556 -6.785 14.048 1.00 83.88 141 LEU A CA 1
ATOM 1114 C C . LEU A 1 141 ? -9.382 -8.033 13.699 1.00 83.88 141 LEU A C 1
ATOM 1116 O O . LEU A 1 141 ? -10.173 -8.004 12.760 1.00 83.88 141 LEU A O 1
ATOM 1120 N N . GLU A 1 142 ? -9.225 -9.104 14.474 1.00 85.25 142 GLU A N 1
ATOM 1121 C CA . GLU A 1 142 ? -9.915 -10.387 14.353 1.00 85.25 142 GLU A CA 1
ATOM 1122 C C . GLU A 1 142 ? -11.433 -10.235 14.467 1.00 85.25 142 GLU A C 1
ATOM 1124 O O . GLU A 1 142 ? -12.164 -10.852 13.692 1.00 85.25 142 GLU A O 1
ATOM 1129 N N . GLU A 1 143 ? -11.894 -9.362 15.362 1.00 86.38 143 GLU A N 1
ATOM 1130 C CA . GLU A 1 143 ? -13.311 -9.097 15.637 1.00 86.38 143 GLU A CA 1
ATOM 1131 C C . GLU A 1 143 ? -13.991 -8.207 14.587 1.00 86.38 143 GLU A C 1
ATOM 1133 O O . GLU A 1 143 ? -15.216 -8.025 14.617 1.00 86.38 143 GLU A O 1
ATOM 1138 N N . LEU A 1 144 ? -13.227 -7.627 13.655 1.00 85.50 144 LEU A N 1
ATOM 1139 C CA . LEU A 1 144 ? -13.800 -6.805 12.599 1.00 85.50 144 LEU A CA 1
ATOM 1140 C C . LEU A 1 144 ? -14.487 -7.687 11.558 1.00 85.50 144 LEU A C 1
ATOM 1142 O O . LEU A 1 144 ? -13.844 -8.474 10.856 1.00 85.50 144 LEU A O 1
ATOM 1146 N N . LYS A 1 145 ? -15.805 -7.508 11.440 1.00 67.94 145 LYS A N 1
ATOM 1147 C CA . LYS A 1 145 ? -16.627 -8.089 10.377 1.00 67.94 145 LYS A CA 1
ATOM 1148 C C . LYS A 1 145 ? -16.272 -7.366 9.085 1.00 67.94 145 LYS A C 1
ATOM 1150 O O . LYS A 1 145 ? -16.497 -6.167 9.053 1.00 67.94 145 LYS A O 1
ATOM 1155 N N . ASN A 1 146 ? -15.647 -8.057 8.128 1.00 79.75 146 ASN A N 1
ATOM 1156 C CA . ASN A 1 146 ? -15.480 -7.709 6.704 1.00 79.75 146 ASN A CA 1
ATOM 1157 C C . ASN A 1 146 ? -14.286 -8.474 6.109 1.00 79.75 146 ASN A C 1
ATOM 1159 O O . ASN A 1 146 ? -13.424 -8.967 6.842 1.00 79.75 146 ASN A O 1
ATOM 1163 N N . GLU A 1 147 ? -14.229 -8.561 4.780 1.00 79.81 147 GLU A N 1
ATOM 1164 C CA . GLU A 1 147 ? -13.194 -9.331 4.079 1.00 79.81 147 GLU A CA 1
ATOM 1165 C C . GLU A 1 147 ? -11.822 -8.661 4.085 1.00 79.81 147 GLU A C 1
ATOM 1167 O O . GLU A 1 147 ? -10.799 -9.345 4.090 1.00 79.81 147 GLU A O 1
ATOM 1172 N N . PHE A 1 148 ? -11.787 -7.332 4.112 1.00 91.06 148 PHE A N 1
ATOM 1173 C CA . PHE A 1 148 ? -10.551 -6.566 4.072 1.00 91.06 148 PHE A CA 1
ATOM 1174 C C . PHE A 1 148 ? -10.524 -5.501 5.157 1.00 91.06 148 PHE A C 1
ATOM 1176 O O . PHE A 1 148 ? -11.560 -4.983 5.574 1.00 91.06 148 PHE A O 1
ATOM 1183 N N . SER A 1 149 ? -9.315 -5.147 5.580 1.00 93.75 149 SER A N 1
ATOM 1184 C CA . SER A 1 149 ? -9.059 -3.992 6.431 1.00 93.75 149 SER A CA 1
ATOM 1185 C C . SER A 1 149 ? -7.958 -3.137 5.812 1.00 93.75 149 SER A C 1
ATOM 1187 O O . SER A 1 149 ? -6.865 -3.629 5.555 1.00 93.75 149 SER A O 1
ATOM 1189 N N . LEU A 1 150 ? -8.233 -1.860 5.582 1.00 93.38 150 LEU A N 1
ATOM 1190 C CA . LEU A 1 150 ? -7.271 -0.864 5.139 1.00 93.38 150 LEU A CA 1
ATOM 1191 C C . LEU A 1 150 ? -6.806 -0.040 6.344 1.00 93.38 150 LEU A C 1
ATOM 1193 O O . LEU A 1 150 ? -7.556 0.786 6.861 1.00 93.38 150 LEU A O 1
ATOM 1197 N N . LEU A 1 151 ? -5.568 -0.260 6.783 1.00 91.88 151 LEU A N 1
ATOM 1198 C CA . LEU A 1 151 ? -4.896 0.552 7.796 1.00 91.88 151 LEU A CA 1
ATOM 1199 C C . LEU A 1 151 ? -4.193 1.737 7.125 1.00 91.88 151 LEU A C 1
ATOM 1201 O O . LEU A 1 151 ? -3.363 1.558 6.235 1.00 91.88 151 LEU A O 1
ATOM 1205 N N . MET A 1 152 ? -4.519 2.944 7.574 1.00 89.88 152 MET A N 1
ATOM 1206 C CA . MET A 1 152 ? -3.967 4.203 7.085 1.00 89.88 152 MET A CA 1
ATOM 1207 C C . MET A 1 152 ? -3.259 4.921 8.222 1.00 89.88 152 MET A C 1
ATOM 1209 O O . MET A 1 152 ? -3.894 5.314 9.200 1.00 89.88 152 MET A O 1
ATOM 1213 N N . ILE A 1 153 ? -1.952 5.112 8.080 1.00 88.12 153 ILE A N 1
ATOM 1214 C CA . ILE A 1 153 ? -1.140 5.861 9.041 1.00 88.12 153 ILE A CA 1
ATOM 1215 C C . ILE A 1 153 ? -0.940 7.246 8.474 1.00 88.12 153 ILE A C 1
ATOM 1217 O O . ILE A 1 153 ? -0.476 7.389 7.345 1.00 88.12 153 ILE A O 1
ATOM 1221 N N . ARG A 1 154 ? -1.312 8.266 9.234 1.00 84.44 154 ARG A N 1
ATOM 1222 C CA . ARG A 1 154 ? -1.299 9.656 8.781 1.00 84.44 154 ARG A CA 1
ATOM 1223 C C . ARG A 1 154 ? -0.669 10.539 9.832 1.00 84.44 154 ARG A C 1
ATOM 1225 O O . ARG A 1 154 ? -0.846 10.296 11.017 1.00 84.44 154 ARG A O 1
ATOM 1232 N N . ASP A 1 155 ? 0.031 11.573 9.391 1.00 80.81 155 ASP A N 1
ATOM 1233 C CA . ASP A 1 155 ? 0.563 12.587 10.289 1.00 80.81 155 ASP A CA 1
ATOM 1234 C C . ASP A 1 155 ? -0.340 13.822 10.276 1.00 80.81 155 ASP A C 1
ATOM 1236 O O . ASP A 1 155 ? -0.579 14.441 9.238 1.00 80.81 155 ASP A O 1
ATOM 1240 N N . GLU A 1 156 ? -0.827 14.188 11.458 1.00 73.19 156 GLU A N 1
ATOM 1241 C CA . GLU A 1 156 ? -1.618 15.391 11.675 1.00 73.19 156 GLU A CA 1
ATOM 1242 C C . GLU A 1 156 ? -0.852 16.725 11.526 1.00 73.19 156 GLU A C 1
ATOM 1244 O O . GLU A 1 156 ? -1.422 17.808 11.678 1.00 73.19 156 GLU A O 1
ATOM 1249 N N . SER A 1 157 ? 0.451 16.692 11.285 1.00 67.56 157 SER A N 1
ATOM 1250 C CA . SER A 1 157 ? 1.224 17.883 10.940 1.00 67.56 157 SER A CA 1
ATOM 1251 C C . SER A 1 157 ? 1.091 18.232 9.451 1.00 67.56 157 SER A C 1
ATOM 1253 O O . SER A 1 157 ? 1.249 19.391 9.067 1.00 67.56 157 SER A O 1
ATOM 1255 N N . GLN A 1 158 ? 0.740 17.257 8.603 1.00 68.19 158 GLN A N 1
ATOM 1256 C CA . GLN A 1 158 ? 0.698 17.430 7.151 1.00 68.19 158 GLN A CA 1
ATOM 1257 C C . GLN A 1 158 ? -0.601 18.099 6.700 1.00 68.19 158 GLN A C 1
ATOM 1259 O O . GLN A 1 158 ? -1.674 17.542 6.849 1.00 68.19 158 GLN A O 1
ATOM 1264 N N . THR A 1 159 ? -0.559 19.261 6.057 1.00 58.47 159 THR A N 1
ATOM 1265 C CA . THR A 1 159 ? -1.772 19.976 5.592 1.00 58.47 159 THR A CA 1
ATOM 1266 C C . THR A 1 159 ? -2.777 19.110 4.806 1.00 58.47 159 THR A C 1
ATOM 1268 O O . THR A 1 159 ? -3.980 19.368 4.848 1.00 58.47 159 THR A O 1
ATOM 1271 N N . THR A 1 160 ? -2.306 18.037 4.168 1.00 57.91 160 THR A N 1
ATOM 1272 C CA . THR A 1 160 ? -3.084 17.024 3.439 1.00 57.91 160 THR A CA 1
ATOM 1273 C C . THR A 1 160 ? -3.944 16.098 4.312 1.00 57.91 160 THR A C 1
ATOM 1275 O O . THR A 1 160 ? -4.825 15.424 3.781 1.00 57.91 160 THR A O 1
ATOM 1278 N N . TRP A 1 161 ? -3.758 16.044 5.637 1.00 61.19 161 TRP A N 1
ATOM 1279 C CA . TRP A 1 161 ? -4.602 15.200 6.495 1.00 61.19 161 TRP A CA 1
ATOM 1280 C C . TRP A 1 161 ? -5.976 15.824 6.767 1.00 61.19 161 TRP A C 1
ATOM 1282 O O . TRP A 1 161 ? -6.939 15.084 6.973 1.00 61.19 161 TRP A O 1
ATOM 1292 N N . LYS A 1 162 ? -6.051 17.167 6.820 1.00 55.59 162 LYS A N 1
ATOM 1293 C CA . LYS A 1 162 ? -7.206 17.936 7.326 1.00 55.59 162 LYS A CA 1
ATOM 1294 C C . LYS A 1 162 ? -8.076 18.573 6.245 1.00 55.59 162 LYS A C 1
ATOM 1296 O O . LYS A 1 162 ? -9.129 19.124 6.557 1.00 55.59 162 LYS A O 1
ATOM 1301 N N . GLY A 1 163 ? -7.675 18.473 4.988 1.00 43.53 163 GLY A N 1
ATOM 1302 C CA . GLY A 1 163 ? -8.541 18.733 3.848 1.00 43.53 163 GLY A CA 1
ATOM 1303 C C . GLY A 1 163 ? -8.973 17.400 3.266 1.00 43.53 163 GLY A C 1
ATOM 1304 O O . GLY A 1 163 ? -8.118 16.558 3.022 1.00 43.53 163 GLY A O 1
ATOM 1305 N N . SER A 1 164 ? -10.279 17.213 3.084 1.00 45.03 164 SER A N 1
ATOM 1306 C CA . SER A 1 164 ? -10.864 16.463 1.967 1.00 45.03 164 SER A CA 1
ATOM 1307 C C . SER A 1 164 ? -9.824 15.783 1.068 1.00 45.03 164 SER A C 1
ATOM 1309 O O . SER A 1 164 ? -9.347 16.390 0.108 1.00 45.03 164 SER A O 1
ATOM 1311 N N . SER A 1 165 ? -9.462 14.538 1.362 1.00 58.84 165 SER A N 1
ATOM 1312 C CA . SER A 1 165 ? -8.999 13.672 0.289 1.00 58.84 165 SER A CA 1
ATOM 1313 C C . SER A 1 165 ? -10.275 13.051 -0.257 1.00 58.84 165 SER A C 1
ATOM 1315 O O . SER A 1 165 ? -10.697 12.019 0.271 1.00 58.84 165 SER A O 1
ATOM 1317 N N . PRO A 1 166 ? -10.956 13.678 -1.244 1.00 65.25 166 PRO A N 1
ATOM 1318 C CA . PRO A 1 166 ? -12.168 13.109 -1.829 1.00 65.25 166 PRO A CA 1
ATOM 1319 C C . PRO A 1 166 ? -11.915 11.672 -2.290 1.00 65.25 166 PRO A C 1
ATOM 1321 O O . PRO A 1 166 ? -12.825 10.865 -2.314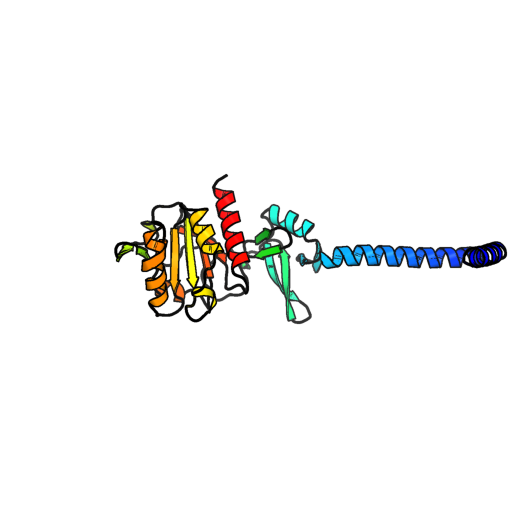 1.00 65.25 166 PRO A O 1
ATOM 1324 N N . HIS A 1 167 ? -10.664 11.310 -2.577 1.00 74.50 167 HIS A N 1
ATOM 1325 C CA . HIS A 1 167 ? -10.266 9.951 -2.903 1.00 74.50 167 HIS A CA 1
ATOM 1326 C C . HIS A 1 167 ? -10.492 8.934 -1.776 1.00 74.50 167 HIS A C 1
ATOM 1328 O O . HIS A 1 167 ? -10.888 7.816 -2.090 1.00 74.50 167 HIS A O 1
ATOM 1334 N N . ILE A 1 168 ? -10.264 9.281 -0.502 1.00 78.75 168 ILE A N 1
ATOM 1335 C CA . ILE A 1 168 ? -10.564 8.380 0.625 1.00 78.75 168 ILE A CA 1
ATOM 1336 C C . ILE A 1 168 ? -12.069 8.282 0.838 1.00 78.75 168 ILE A C 1
ATOM 1338 O O . ILE A 1 168 ? -12.569 7.180 1.022 1.00 78.75 168 ILE A O 1
ATOM 1342 N N . GLU A 1 169 ? -12.783 9.409 0.807 1.00 78.62 169 GLU A N 1
ATOM 1343 C CA . GLU A 1 169 ? -14.243 9.419 0.974 1.00 78.62 169 GLU A CA 1
ATOM 1344 C C . GLU A 1 169 ? -14.905 8.570 -0.122 1.00 78.62 169 GLU A C 1
ATOM 1346 O O . GLU A 1 169 ? -15.605 7.611 0.184 1.00 78.62 169 GLU A O 1
ATOM 1351 N N . LEU A 1 170 ? -14.531 8.799 -1.385 1.00 81.12 170 LEU A N 1
ATOM 1352 C CA . LEU A 1 170 ? -14.958 7.977 -2.518 1.00 81.12 170 LEU A CA 1
ATOM 1353 C C . LEU A 1 170 ? -14.531 6.513 -2.372 1.00 81.12 170 LEU A C 1
ATOM 1355 O O . LEU A 1 170 ? -15.273 5.624 -2.760 1.00 81.12 170 LEU A O 1
ATOM 1359 N N . LEU A 1 171 ? -13.341 6.224 -1.833 1.00 85.06 171 LEU A N 1
ATOM 1360 C CA . LEU A 1 171 ? -12.921 4.841 -1.588 1.00 85.06 171 LEU A CA 1
ATOM 1361 C C . LEU A 1 171 ? -13.808 4.163 -0.534 1.00 85.06 171 LEU A C 1
ATOM 1363 O O . LEU A 1 171 ? -14.063 2.969 -0.648 1.00 85.06 171 LEU A O 1
ATOM 1367 N N . ILE A 1 172 ? -14.241 4.881 0.501 1.00 86.75 172 ILE A N 1
ATOM 1368 C CA . ILE A 1 172 ? -15.146 4.356 1.533 1.00 86.75 172 ILE A CA 1
ATOM 1369 C C . ILE A 1 172 ? -16.526 4.081 0.939 1.00 86.75 172 ILE A C 1
ATOM 1371 O O . ILE A 1 172 ? -17.095 3.021 1.206 1.00 86.75 172 ILE A O 1
ATOM 1375 N N . ASP A 1 173 ? -17.022 5.001 0.115 1.00 84.19 173 ASP A N 1
ATOM 1376 C CA . ASP A 1 173 ? -18.319 4.877 -0.550 1.00 84.19 173 ASP A CA 1
ATOM 1377 C C . ASP A 1 173 ? -18.333 3.746 -1.589 1.00 84.19 173 ASP A C 1
ATOM 1379 O O . ASP A 1 173 ? -19.280 2.961 -1.625 1.00 84.19 173 ASP A O 1
ATOM 1383 N N . ASP A 1 174 ? -17.266 3.610 -2.385 1.00 86.94 174 ASP A N 1
ATOM 1384 C CA . ASP A 1 174 ? -17.148 2.580 -3.427 1.00 86.94 174 ASP A CA 1
ATOM 1385 C C . ASP A 1 174 ? -16.988 1.162 -2.839 1.00 86.94 174 ASP A C 1
ATOM 1387 O O . ASP A 1 174 ? -17.414 0.183 -3.455 1.00 86.94 174 ASP A O 1
ATOM 1391 N N . TYR A 1 175 ? -16.381 1.024 -1.649 1.00 89.62 175 TYR A N 1
ATOM 1392 C CA . TYR A 1 175 ? -16.097 -0.278 -1.025 1.00 89.62 175 TYR A CA 1
ATOM 1393 C C . TYR A 1 175 ? -16.571 -0.348 0.442 1.00 89.62 175 TYR A C 1
ATOM 1395 O O . TYR A 1 175 ? -15.765 -0.521 1.365 1.00 89.62 175 TYR A O 1
ATOM 1403 N N . PRO A 1 176 ? -17.894 -0.331 0.696 1.00 87.00 176 PRO A N 1
ATOM 1404 C CA . PRO A 1 176 ? -18.457 -0.340 2.052 1.00 87.00 176 PRO A CA 1
ATOM 1405 C C . PRO A 1 176 ? -18.153 -1.628 2.843 1.00 87.00 176 PRO A C 1
ATOM 1407 O O . PRO A 1 176 ? -18.256 -1.656 4.069 1.00 87.00 176 PRO A O 1
ATOM 1410 N N . ASN A 1 177 ? -17.729 -2.692 2.155 1.00 86.75 177 ASN A N 1
ATOM 1411 C CA . ASN A 1 177 ? -17.352 -3.978 2.747 1.00 86.75 177 ASN A CA 1
ATOM 1412 C C . ASN A 1 177 ? -15.886 -4.038 3.214 1.00 86.75 177 ASN A C 1
ATOM 1414 O O . ASN A 1 177 ? -15.406 -5.109 3.579 1.00 86.75 177 ASN A O 1
ATOM 1418 N N . VAL A 1 178 ? -15.147 -2.927 3.184 1.00 91.06 178 VAL A N 1
ATOM 1419 C CA . VAL A 1 178 ? -13.773 -2.830 3.705 1.00 91.06 178 VAL A CA 1
ATOM 1420 C C . VAL A 1 178 ? -13.802 -2.142 5.067 1.00 91.06 178 VAL A C 1
ATOM 1422 O O . VAL A 1 178 ? -14.523 -1.169 5.249 1.00 91.06 178 VAL A O 1
ATOM 1425 N N . ASN A 1 179 ? -13.027 -2.616 6.044 1.00 91.88 179 ASN A N 1
ATOM 1426 C CA . ASN A 1 179 ? -12.800 -1.869 7.284 1.00 91.88 179 ASN A CA 1
ATOM 1427 C C . ASN A 1 179 ? -11.740 -0.792 7.057 1.00 91.88 179 ASN A C 1
ATOM 1429 O O . ASN A 1 179 ? -10.618 -1.114 6.684 1.00 91.88 179 ASN A O 1
ATOM 1433 N N . TYR A 1 180 ? -12.041 0.462 7.358 1.00 90.44 180 TYR A N 1
ATOM 1434 C CA . TYR A 1 180 ? -11.099 1.574 7.263 1.00 90.44 180 TYR A CA 1
ATOM 1435 C C . TYR A 1 180 ? -10.585 1.908 8.654 1.00 90.44 180 TYR A C 1
ATOM 1437 O O . TYR A 1 180 ? -11.351 2.319 9.522 1.00 90.44 180 TYR A O 1
ATOM 1445 N N . ILE A 1 181 ? -9.292 1.707 8.881 1.00 90.88 181 ILE A N 1
ATOM 1446 C CA . ILE A 1 181 ? -8.649 1.892 10.178 1.00 90.88 181 ILE A CA 1
ATOM 1447 C C . ILE A 1 181 ? -7.686 3.067 10.067 1.00 90.88 181 ILE A C 1
ATOM 1449 O O . ILE A 1 181 ? -6.691 3.000 9.350 1.00 90.88 181 ILE A O 1
ATOM 1453 N N . PHE A 1 182 ? -7.960 4.135 10.802 1.00 88.25 182 PHE A N 1
ATOM 1454 C CA . PHE A 1 182 ? -7.134 5.334 10.816 1.00 88.25 182 PHE A CA 1
ATOM 1455 C C . PHE A 1 182 ? -6.229 5.356 12.047 1.00 88.25 182 PHE A C 1
ATOM 1457 O O . PHE A 1 182 ? -6.700 5.267 13.178 1.00 88.25 182 PHE A O 1
ATOM 1464 N N . CYS A 1 183 ? -4.929 5.506 11.836 1.00 88.12 183 CYS A N 1
ATOM 1465 C CA . CYS A 1 183 ? -3.934 5.606 12.894 1.00 88.12 183 CYS A CA 1
ATOM 1466 C C . CYS A 1 183 ? -3.155 6.913 12.738 1.00 88.12 183 CYS A C 1
ATOM 1468 O O . CYS A 1 183 ? -2.742 7.273 11.632 1.00 88.12 183 CYS A O 1
ATOM 1470 N N . ASN A 1 184 ? -2.964 7.636 13.839 1.00 86.06 184 ASN A N 1
ATOM 1471 C CA . ASN A 1 184 ? -2.112 8.817 13.829 1.00 86.06 184 ASN A CA 1
ATOM 1472 C C . ASN A 1 184 ? -0.645 8.392 13.968 1.00 86.06 184 ASN A C 1
ATOM 1474 O O . ASN A 1 184 ? -0.327 7.503 14.753 1.00 86.06 184 ASN A O 1
ATOM 1478 N N . HIS A 1 185 ? 0.241 9.038 13.217 1.00 82.50 185 HIS A N 1
ATOM 1479 C CA . HIS A 1 185 ? 1.688 8.852 13.314 1.00 82.50 185 HIS A CA 1
ATOM 1480 C C . HIS A 1 185 ? 2.293 9.573 14.524 1.00 82.50 185 HIS A C 1
ATOM 1482 O O . HIS A 1 185 ? 3.446 9.342 14.852 1.00 82.50 185 HIS A O 1
ATOM 1488 N N . ASN A 1 186 ? 1.524 10.443 15.181 1.00 79.81 186 ASN A N 1
ATOM 1489 C CA . ASN A 1 186 ? 1.922 11.167 16.384 1.00 79.81 186 ASN A CA 1
ATOM 1490 C C . ASN A 1 186 ? 0.901 10.917 17.508 1.00 79.81 186 ASN A C 1
ATOM 1492 O O . ASN A 1 186 ? -0.264 10.637 17.231 1.00 79.81 186 ASN A O 1
ATOM 1496 N N . GLU A 1 187 ? 1.296 11.096 18.774 1.00 76.19 187 GLU A N 1
ATOM 1497 C CA . GLU A 1 187 ? 0.461 10.850 19.976 1.00 76.19 187 GLU A CA 1
ATOM 1498 C C . GLU A 1 187 ? -0.787 11.752 20.112 1.00 76.19 187 GLU A C 1
ATOM 1500 O O . GLU A 1 187 ? -1.527 11.691 21.096 1.00 76.19 187 GLU A O 1
ATOM 1505 N N . SER A 1 188 ? -1.058 12.615 19.136 1.00 72.94 188 SER A N 1
ATOM 1506 C CA . SER A 1 188 ? -2.203 13.513 19.187 1.00 72.94 188 SER A CA 1
ATOM 1507 C C . SER A 1 188 ? -3.530 12.803 18.905 1.00 72.94 188 SER A C 1
ATOM 1509 O O . SER A 1 188 ? -3.665 11.979 17.999 1.00 72.94 188 SER A O 1
ATOM 1511 N N . LYS A 1 189 ? -4.569 13.224 19.632 1.00 70.88 189 LYS A N 1
ATOM 1512 C CA . LYS A 1 189 ? -5.939 12.700 19.519 1.00 70.88 189 LYS A CA 1
ATOM 1513 C C . LYS A 1 189 ? -6.821 13.437 18.504 1.00 70.88 189 LYS A C 1
ATOM 1515 O O . LYS A 1 189 ? -7.997 13.110 18.361 1.00 70.88 189 LYS A O 1
ATOM 1520 N N . LYS A 1 190 ? -6.311 14.445 17.781 1.00 72.12 190 LYS A N 1
ATOM 1521 C CA . LYS A 1 190 ? -7.156 15.239 16.858 1.00 72.12 190 LYS A CA 1
ATOM 1522 C C . LYS A 1 190 ? -7.673 14.412 15.681 1.00 72.12 190 LYS A C 1
ATOM 1524 O O . LYS A 1 190 ? -8.796 14.637 15.236 1.00 72.12 190 LYS A O 1
ATOM 1529 N N . LEU A 1 191 ? -6.868 13.471 15.187 1.00 70.94 191 LEU A N 1
ATOM 1530 C CA . LEU A 1 191 ? -7.257 12.573 14.101 1.00 70.94 191 LEU A CA 1
ATOM 1531 C C . LEU A 1 191 ? -8.380 11.627 14.548 1.00 70.94 191 LEU A C 1
ATOM 1533 O O . LEU A 1 191 ? -9.375 11.469 13.842 1.00 70.94 191 LEU A O 1
ATOM 1537 N N . GLU A 1 192 ? -8.272 11.096 15.768 1.00 69.94 192 GLU A N 1
ATOM 1538 C CA . GLU A 1 192 ? -9.324 10.295 16.394 1.00 69.94 192 GLU A CA 1
ATOM 1539 C C . GLU A 1 192 ? -10.631 11.092 16.524 1.00 69.94 192 GLU A C 1
ATOM 1541 O O . GLU A 1 192 ? -11.697 10.609 16.140 1.00 69.94 192 GLU A O 1
ATOM 1546 N N . PHE A 1 193 ? -10.557 12.351 16.968 1.00 70.50 193 PHE A N 1
ATOM 1547 C CA . PHE A 1 193 ? -11.723 13.231 17.073 1.00 70.50 193 PHE A CA 1
ATOM 1548 C C . PHE A 1 193 ? -12.368 13.553 15.710 1.00 70.50 193 PHE A C 1
ATOM 1550 O O . PHE A 1 193 ? -13.594 13.574 15.583 1.00 70.50 193 PHE A O 1
ATOM 1557 N N . TYR A 1 194 ? -11.564 13.785 14.668 1.00 71.56 194 TYR A N 1
ATOM 1558 C CA . TYR A 1 194 ? -12.063 14.105 13.327 1.00 71.56 194 TYR A CA 1
ATOM 1559 C C . TYR A 1 194 ? -12.870 12.947 12.721 1.00 71.56 194 TYR A C 1
ATOM 1561 O O . TYR A 1 194 ? -14.006 13.138 12.278 1.00 71.56 194 TYR A O 1
ATOM 1569 N N . PHE A 1 195 ? -12.316 11.731 12.747 1.00 67.94 195 PHE A N 1
ATOM 1570 C CA . PHE A 1 195 ? -12.987 10.567 12.167 1.00 67.94 195 PHE A CA 1
ATOM 1571 C C . PHE A 1 195 ? -14.151 10.068 13.028 1.00 67.94 195 PHE A C 1
ATOM 1573 O O . PHE A 1 195 ? -15.163 9.642 12.468 1.00 67.94 195 PHE A O 1
ATOM 1580 N N . SER A 1 196 ? -14.076 10.193 14.358 1.00 64.62 196 SER A N 1
ATOM 1581 C CA . SER A 1 196 ? -15.182 9.812 15.252 1.00 64.62 196 SER A CA 1
ATOM 1582 C C . SER A 1 196 ? -16.403 10.732 15.160 1.00 64.62 196 SER A C 1
ATOM 1584 O O . SER A 1 196 ? -17.540 10.263 15.239 1.00 64.62 196 SER A O 1
ATOM 1586 N N . SER A 1 197 ? -16.205 12.034 14.939 1.00 63.00 197 SER A N 1
ATOM 1587 C CA . SER A 1 197 ? -17.307 13.005 14.921 1.00 63.00 197 SER A CA 1
ATOM 1588 C C . SER A 1 197 ? -18.024 13.112 13.571 1.00 63.00 197 SER A C 1
ATOM 1590 O O . SER A 1 197 ? -19.254 13.205 13.554 1.00 63.00 197 SER A O 1
ATOM 1592 N N . LYS A 1 198 ? -17.289 13.073 12.448 1.00 64.81 198 LYS A N 1
ATOM 1593 C CA . LYS A 1 198 ? -17.852 13.300 11.102 1.00 64.81 198 LYS A CA 1
ATOM 1594 C C . LYS A 1 198 ? -18.126 12.005 10.326 1.00 64.81 198 LYS A C 1
ATOM 1596 O O . LYS A 1 198 ? -19.223 11.836 9.808 1.00 64.81 198 LYS A O 1
ATOM 1601 N N . PHE A 1 199 ? -17.168 11.076 10.285 1.00 65.06 199 PHE A N 1
ATOM 1602 C CA . PHE A 1 199 ? -17.197 9.925 9.366 1.00 65.06 199 PHE A CA 1
ATOM 1603 C C . PHE A 1 199 ? -17.757 8.638 9.978 1.00 65.06 199 PHE A C 1
ATOM 1605 O O . PHE A 1 199 ? -18.589 7.976 9.361 1.00 65.06 199 PHE A O 1
ATOM 1612 N N . GLN A 1 200 ? -17.399 8.309 11.222 1.00 61.31 200 GLN A N 1
ATOM 1613 C CA . GLN A 1 200 ? -17.958 7.140 11.921 1.00 61.31 200 GLN A CA 1
ATOM 1614 C C . GLN A 1 200 ? -19.479 7.246 12.125 1.00 61.31 200 GLN A C 1
ATOM 1616 O O . GLN A 1 200 ? -20.174 6.244 12.302 1.00 61.31 200 GLN A O 1
ATOM 1621 N N . ARG A 1 201 ? -20.047 8.460 12.084 1.00 61.22 201 ARG A N 1
ATOM 1622 C CA . ARG A 1 201 ? -21.505 8.635 12.101 1.00 61.22 201 ARG A CA 1
ATOM 1623 C C . ARG A 1 201 ? -22.169 8.102 10.834 1.00 61.22 201 ARG A C 1
ATOM 1625 O O . ARG A 1 201 ? -23.211 7.462 10.973 1.00 61.22 201 ARG A O 1
ATOM 1632 N N . ALA A 1 202 ? -21.546 8.299 9.675 1.00 67.06 202 ALA A N 1
ATOM 1633 C CA . ALA A 1 202 ? -22.069 7.895 8.374 1.00 67.06 202 ALA A CA 1
ATOM 1634 C C . ALA A 1 202 ? -21.771 6.423 8.031 1.00 67.06 202 ALA A C 1
ATOM 1636 O O . ALA A 1 202 ? -22.615 5.773 7.422 1.00 67.06 202 ALA A O 1
ATOM 1637 N N . HIS A 1 203 ? -20.646 5.861 8.495 1.00 73.06 203 HIS A N 1
ATOM 1638 C CA . HIS A 1 203 ? -20.237 4.499 8.124 1.00 73.06 203 HIS A CA 1
ATOM 1639 C C . HIS A 1 203 ? -19.831 3.642 9.337 1.00 73.06 203 HIS A C 1
ATOM 1641 O O . HIS A 1 203 ? -19.098 4.089 10.219 1.00 73.06 203 HIS A O 1
ATOM 1647 N N . GLN A 1 204 ? -20.306 2.389 9.392 1.00 77.06 204 GLN A N 1
ATOM 1648 C CA . GLN A 1 204 ? -20.035 1.454 10.504 1.00 77.06 204 GLN A CA 1
ATOM 1649 C C . GLN A 1 204 ? -18.667 0.758 10.417 1.00 77.06 204 GLN A C 1
ATOM 1651 O O . GLN A 1 204 ? -18.206 0.171 11.393 1.00 77.06 204 GLN A O 1
ATOM 1656 N N . ASN A 1 205 ? -18.029 0.814 9.253 1.00 81.88 205 ASN A N 1
ATOM 1657 C CA . ASN A 1 205 ? -16.766 0.161 8.923 1.00 81.88 205 ASN A CA 1
ATOM 1658 C C . ASN A 1 205 ? -15.540 1.065 9.156 1.00 81.88 205 ASN A C 1
ATOM 1660 O O . ASN A 1 205 ? -14.444 0.709 8.732 1.00 81.88 205 ASN A O 1
ATOM 1664 N N . ILE A 1 206 ? -15.707 2.219 9.810 1.00 84.44 206 ILE A N 1
ATOM 1665 C CA . ILE A 1 206 ? -14.620 3.157 10.111 1.00 84.44 206 ILE A CA 1
ATOM 1666 C C . ILE A 1 206 ? -14.192 3.012 11.569 1.00 84.44 206 ILE A C 1
ATOM 1668 O O . ILE A 1 206 ? -15.007 3.066 12.491 1.00 84.44 206 ILE A O 1
ATOM 1672 N N . TYR A 1 207 ? -12.887 2.898 11.772 1.00 85.69 207 TYR A N 1
ATOM 1673 C CA . TYR A 1 207 ? -12.249 2.649 13.054 1.00 85.69 207 TYR A CA 1
ATOM 1674 C C . TYR A 1 207 ? -11.023 3.546 13.222 1.00 85.69 207 TYR A C 1
ATOM 1676 O O . TYR A 1 207 ? -10.421 3.985 12.241 1.00 85.69 207 TYR A O 1
ATOM 1684 N N . THR A 1 208 ? -10.627 3.797 14.464 1.00 85.62 208 THR A N 1
ATOM 1685 C CA . THR A 1 208 ? -9.348 4.446 14.790 1.00 85.62 208 THR A CA 1
ATOM 1686 C C . THR A 1 208 ? -8.461 3.462 15.544 1.00 85.62 208 THR A C 1
ATOM 1688 O O . THR A 1 208 ? -8.975 2.618 16.265 1.00 85.62 208 THR A O 1
ATOM 1691 N N . ALA A 1 209 ? -7.146 3.503 15.361 1.00 85.00 209 ALA A N 1
ATOM 1692 C CA . ALA A 1 209 ? -6.203 2.631 16.063 1.00 85.00 209 ALA A CA 1
ATOM 1693 C C . ALA A 1 209 ? -5.298 3.436 16.995 1.00 85.00 209 ALA A C 1
ATOM 1695 O O . ALA A 1 209 ? -5.009 4.603 16.724 1.00 85.00 209 ALA A O 1
ATOM 1696 N N . ASP A 1 210 ? -4.833 2.781 18.060 1.00 78.19 210 ASP A N 1
ATOM 1697 C CA . ASP A 1 210 ? -3.843 3.345 18.981 1.00 78.19 210 ASP A CA 1
ATOM 1698 C C . ASP A 1 210 ? -2.538 3.698 18.243 1.00 78.19 210 ASP A C 1
ATOM 1700 O O . ASP A 1 210 ? -2.173 3.062 17.253 1.00 78.19 210 ASP A O 1
ATOM 1704 N N . PHE A 1 211 ? -1.820 4.701 18.740 1.00 80.94 211 PHE A N 1
ATOM 1705 C CA . PHE A 1 211 ? -0.535 5.166 18.227 1.00 80.94 211 PHE A CA 1
ATOM 1706 C C . PHE A 1 211 ? 0.527 4.054 18.194 1.00 80.94 211 PHE A C 1
ATOM 1708 O O . PHE A 1 211 ? 1.404 4.071 17.330 1.00 80.94 211 PHE A O 1
ATOM 1715 N N . ASP A 1 212 ? 0.440 3.052 19.071 1.00 84.00 212 ASP A N 1
ATOM 1716 C CA . ASP A 1 212 ? 1.438 1.981 19.170 1.00 84.00 212 ASP A CA 1
ATOM 1717 C C . ASP A 1 212 ? 1.667 1.214 17.862 1.00 84.00 212 ASP A C 1
ATOM 1719 O O . ASP A 1 212 ? 2.811 0.867 17.555 1.00 84.00 212 ASP A O 1
ATOM 1723 N N . ILE A 1 213 ? 0.628 0.993 17.042 1.00 83.75 213 ILE A N 1
ATOM 1724 C CA . ILE A 1 213 ? 0.823 0.319 15.750 1.00 83.75 213 ILE A CA 1
ATOM 1725 C C . ILE A 1 213 ? 1.672 1.178 14.807 1.00 83.75 213 ILE A C 1
ATOM 1727 O O . ILE A 1 213 ? 2.498 0.624 14.080 1.00 83.75 213 ILE A O 1
ATOM 1731 N N . SER A 1 214 ? 1.555 2.511 14.877 1.00 85.50 214 SER A N 1
ATOM 1732 C CA . SER A 1 214 ? 2.303 3.444 14.026 1.00 85.50 214 SER A CA 1
ATOM 1733 C C . SER A 1 214 ? 3.809 3.434 14.284 1.00 85.50 214 SER A C 1
ATOM 1735 O O . SER A 1 214 ? 4.570 3.711 13.363 1.00 85.50 214 SER A O 1
ATOM 1737 N N . LYS A 1 215 ? 4.263 3.029 15.482 1.00 83.25 215 LYS A N 1
ATOM 1738 C CA . LYS A 1 215 ? 5.696 2.917 15.824 1.00 83.25 215 LYS A CA 1
ATOM 1739 C C . LYS A 1 215 ? 6.442 1.913 14.940 1.00 83.25 215 LYS A C 1
ATOM 1741 O O . LYS A 1 215 ? 7.663 1.971 14.837 1.00 83.25 215 LYS A O 1
ATOM 1746 N N . ASN A 1 216 ? 5.718 1.000 14.290 1.00 79.50 216 ASN A N 1
ATOM 1747 C CA . ASN A 1 216 ? 6.286 0.048 13.334 1.00 79.50 216 ASN A CA 1
ATOM 1748 C C . ASN A 1 216 ? 6.563 0.669 11.958 1.00 79.50 216 ASN A C 1
ATOM 1750 O O . ASN A 1 216 ? 7.087 -0.020 11.086 1.00 79.50 216 ASN A O 1
ATOM 1754 N N . PHE A 1 217 ? 6.205 1.936 11.752 1.00 80.44 217 PHE A N 1
ATOM 1755 C CA . PHE A 1 217 ? 6.227 2.610 10.464 1.00 80.44 217 PHE A CA 1
ATOM 1756 C C . PHE A 1 217 ? 7.036 3.896 10.576 1.00 80.44 217 PHE A C 1
ATOM 1758 O O . PHE A 1 217 ? 6.789 4.727 11.447 1.00 80.44 217 PHE A O 1
ATOM 1765 N N . GLN A 1 218 ? 8.017 4.068 9.693 1.00 77.38 218 GLN A N 1
ATOM 1766 C CA . GLN A 1 218 ? 8.819 5.283 9.665 1.00 77.38 218 GLN A CA 1
ATOM 1767 C C . GLN A 1 218 ? 8.162 6.312 8.735 1.00 77.38 218 GLN A C 1
ATOM 1769 O O . GLN A 1 218 ? 8.015 6.077 7.536 1.00 77.38 218 GLN A O 1
ATOM 1774 N N . GLY A 1 219 ? 7.766 7.461 9.283 1.00 74.50 219 GLY A N 1
ATOM 1775 C CA . GLY A 1 219 ? 7.094 8.525 8.537 1.00 74.50 219 GLY A CA 1
ATOM 1776 C C . GLY A 1 219 ? 5.625 8.231 8.223 1.00 74.50 219 GLY A C 1
ATOM 1777 O O . GLY A 1 219 ? 5.056 7.231 8.653 1.00 74.50 219 GLY A O 1
ATOM 1778 N N . ALA A 1 220 ? 5.007 9.125 7.455 1.00 76.25 220 ALA A N 1
ATOM 1779 C CA . ALA A 1 220 ? 3.613 9.052 7.027 1.00 76.25 220 ALA A CA 1
ATOM 1780 C C . ALA A 1 220 ? 3.419 9.854 5.719 1.00 76.25 220 ALA A C 1
ATOM 1782 O O . ALA A 1 220 ? 4.190 10.788 5.477 1.00 76.25 220 ALA A O 1
ATOM 1783 N N . PRO A 1 221 ? 2.408 9.540 4.883 1.00 80.69 221 PRO A N 1
ATOM 1784 C CA . PRO A 1 221 ? 1.350 8.555 5.115 1.00 80.69 221 PRO A CA 1
ATOM 1785 C C . PRO A 1 221 ? 1.701 7.122 4.677 1.00 80.69 221 PRO A C 1
ATOM 1787 O O . PRO A 1 221 ? 2.338 6.935 3.649 1.00 80.69 221 PRO A O 1
ATOM 1790 N N . TRP A 1 222 ? 1.227 6.106 5.403 1.00 85.62 222 TRP A N 1
ATOM 1791 C CA . TRP A 1 222 ? 1.291 4.696 4.973 1.00 85.62 222 TRP A CA 1
ATOM 1792 C C . TRP A 1 222 ? -0.102 4.140 4.694 1.00 85.62 222 TRP A C 1
ATOM 1794 O O . TRP A 1 222 ? -1.053 4.471 5.404 1.00 85.62 222 TRP A O 1
ATOM 1804 N N . TYR A 1 223 ? -0.196 3.229 3.723 1.00 86.81 223 TYR A N 1
ATOM 1805 C CA . TYR A 1 223 ? -1.421 2.481 3.428 1.00 86.81 223 TYR A CA 1
ATOM 1806 C C . TYR A 1 223 ? -1.134 0.985 3.439 1.00 86.81 223 TYR A C 1
ATOM 1808 O O . TYR A 1 223 ? -0.267 0.501 2.713 1.00 86.81 223 TYR A O 1
ATOM 1816 N N . VAL A 1 224 ? -1.878 0.238 4.246 1.00 89.12 224 VAL A N 1
ATOM 1817 C CA . VAL A 1 224 ? -1.698 -1.203 4.414 1.00 89.12 224 VAL A CA 1
ATOM 1818 C C . VAL A 1 224 ? -3.039 -1.891 4.221 1.00 89.12 224 VAL A C 1
ATOM 1820 O O . VAL A 1 224 ? -3.932 -1.760 5.055 1.00 89.12 224 VAL A O 1
ATOM 1823 N N . LEU A 1 225 ? -3.188 -2.632 3.124 1.00 90.69 225 LEU A N 1
ATOM 1824 C CA . LEU A 1 225 ? -4.368 -3.459 2.893 1.00 90.69 225 LEU A CA 1
ATOM 1825 C C . LEU A 1 225 ? -4.130 -4.854 3.464 1.00 90.69 225 LEU A C 1
ATOM 1827 O O . LEU A 1 225 ? -3.154 -5.522 3.121 1.00 90.69 225 LEU A O 1
ATOM 1831 N N . ILE A 1 226 ? -5.052 -5.301 4.303 1.00 91.25 226 ILE A N 1
ATOM 1832 C CA . ILE A 1 226 ? -5.001 -6.561 5.035 1.00 91.25 226 ILE A CA 1
ATOM 1833 C C . ILE A 1 226 ? -6.178 -7.418 4.580 1.00 91.25 226 ILE A C 1
ATOM 1835 O O . ILE A 1 226 ? -7.317 -6.951 4.572 1.00 91.25 226 ILE A O 1
ATOM 1839 N N . ASN A 1 227 ? -5.918 -8.670 4.217 1.00 89.62 227 ASN A N 1
ATOM 1840 C CA . ASN A 1 227 ? -6.951 -9.597 3.756 1.00 89.62 227 ASN A CA 1
ATOM 1841 C C . ASN A 1 227 ? -7.684 -10.309 4.912 1.00 89.62 227 ASN A C 1
ATOM 1843 O O . ASN A 1 227 ? -7.328 -10.182 6.089 1.00 89.62 227 ASN A O 1
ATOM 1847 N N . LYS A 1 228 ? -8.676 -11.139 4.568 1.00 86.56 228 LYS A N 1
ATOM 1848 C CA . LYS A 1 228 ? -9.499 -11.897 5.529 1.00 86.56 228 LYS A CA 1
ATOM 1849 C C . LYS A 1 228 ? -8.717 -12.865 6.416 1.00 86.56 228 LYS A C 1
ATOM 1851 O O . LYS A 1 228 ? -9.177 -13.222 7.493 1.00 86.56 228 LYS A O 1
ATOM 1856 N N . LYS A 1 229 ? -7.520 -13.278 5.984 1.00 87.75 229 LYS A N 1
ATOM 1857 C CA . LYS A 1 229 ? -6.595 -14.116 6.767 1.00 87.75 229 LYS A CA 1
ATOM 1858 C C . LYS A 1 229 ? -5.677 -13.288 7.674 1.00 87.75 229 LYS A C 1
ATOM 1860 O O . LYS A 1 229 ? -4.716 -13.827 8.216 1.00 87.75 229 LYS A O 1
ATOM 1865 N N . ARG A 1 230 ? -5.948 -11.986 7.810 1.00 86.50 230 ARG A N 1
ATOM 1866 C CA . ARG A 1 230 ? -5.163 -11.019 8.591 1.00 86.50 230 ARG A CA 1
ATOM 1867 C C . ARG A 1 230 ? -3.703 -10.945 8.137 1.00 86.50 230 ARG A C 1
ATOM 1869 O O . ARG A 1 230 ? -2.795 -10.775 8.951 1.00 86.50 230 ARG A O 1
ATOM 1876 N N . ARG A 1 231 ? -3.482 -11.100 6.826 1.00 86.81 231 ARG A N 1
ATOM 1877 C CA . ARG A 1 231 ? -2.170 -10.962 6.182 1.00 86.81 231 ARG A CA 1
ATOM 1878 C C . ARG A 1 231 ? -2.124 -9.714 5.315 1.00 86.81 231 ARG A C 1
ATOM 1880 O O . ARG A 1 231 ? -3.123 -9.361 4.687 1.00 86.81 231 ARG A O 1
ATOM 1887 N N . ILE A 1 232 ? -0.964 -9.071 5.278 1.00 85.81 232 ILE A N 1
ATOM 1888 C CA . ILE A 1 232 ? -0.715 -7.889 4.454 1.00 85.81 232 ILE A CA 1
ATOM 1889 C C . ILE A 1 232 ? -0.751 -8.293 2.975 1.00 85.81 232 ILE A C 1
ATOM 1891 O O . ILE A 1 232 ? 0.056 -9.094 2.514 1.00 85.81 232 ILE A O 1
ATOM 1895 N N . GLU A 1 233 ? -1.686 -7.721 2.228 1.00 82.19 233 GLU A N 1
ATOM 1896 C CA . GLU A 1 233 ? -1.887 -7.962 0.796 1.00 82.19 233 GLU A CA 1
ATOM 1897 C C . GLU A 1 233 ? -1.283 -6.836 -0.057 1.00 82.19 233 GLU A C 1
ATOM 1899 O O . GLU A 1 233 ? -0.761 -7.065 -1.156 1.00 82.19 233 GLU A O 1
ATOM 1904 N N . ILE A 1 234 ? -1.346 -5.610 0.471 1.00 80.94 234 ILE A N 1
ATOM 1905 C CA . ILE A 1 234 ? -0.710 -4.417 -0.082 1.00 80.94 234 ILE A CA 1
ATOM 1906 C C . ILE A 1 234 ? -0.054 -3.663 1.062 1.00 80.94 234 ILE A C 1
ATOM 1908 O O . ILE A 1 234 ? -0.648 -3.475 2.122 1.00 80.94 234 ILE A O 1
ATOM 1912 N N . PHE A 1 235 ? 1.148 -3.181 0.803 1.00 80.31 235 PHE A N 1
ATOM 1913 C CA . PHE A 1 235 ? 1.891 -2.300 1.679 1.00 80.31 235 PHE A CA 1
ATOM 1914 C C . PHE A 1 235 ? 2.352 -1.128 0.816 1.00 80.31 235 PHE A C 1
ATOM 1916 O O . PHE A 1 235 ? 2.956 -1.354 -0.227 1.00 80.31 235 PHE A O 1
ATOM 1923 N N . ILE A 1 236 ? 1.977 0.104 1.148 1.00 78.25 236 ILE A N 1
ATOM 1924 C CA . ILE A 1 236 ? 2.339 1.295 0.373 1.00 78.25 236 ILE A CA 1
ATOM 1925 C C . ILE A 1 236 ? 3.029 2.283 1.320 1.00 78.25 236 ILE A C 1
ATOM 1927 O O . ILE A 1 236 ? 2.383 2.766 2.256 1.00 78.25 236 ILE A O 1
ATOM 1931 N N . PRO A 1 237 ? 4.321 2.573 1.091 1.00 75.56 237 PRO A N 1
ATOM 1932 C CA . PRO A 1 237 ? 5.081 3.550 1.863 1.00 75.56 237 PRO A CA 1
ATOM 1933 C C . PRO A 1 237 ? 4.661 4.992 1.547 1.00 75.56 237 PRO A C 1
ATOM 1935 O O . PRO A 1 237 ? 3.895 5.206 0.604 1.00 75.56 237 PRO A O 1
ATOM 1938 N N . PRO A 1 238 ? 5.179 5.989 2.290 1.00 73.38 238 PRO A N 1
ATOM 1939 C CA . PRO A 1 238 ? 4.959 7.398 2.007 1.00 73.38 238 PRO A CA 1
ATOM 1940 C C . PRO A 1 238 ? 5.294 7.731 0.559 1.00 73.38 238 PRO A C 1
ATOM 1942 O O . PRO A 1 238 ? 6.430 7.592 0.105 1.00 73.38 238 PRO A O 1
ATOM 1945 N N . LEU A 1 239 ? 4.269 8.163 -0.172 1.00 67.00 239 LEU A N 1
ATOM 1946 C CA . LEU A 1 239 ? 4.379 8.642 -1.542 1.00 67.00 239 LEU A CA 1
ATOM 1947 C C . LEU A 1 239 ? 4.169 10.158 -1.576 1.00 67.00 239 LEU A C 1
ATOM 1949 O O . LEU A 1 239 ? 3.376 10.682 -0.792 1.00 67.00 239 LEU A O 1
ATOM 1953 N N . PRO A 1 240 ? 4.791 10.863 -2.537 1.00 59.53 240 PRO A N 1
ATOM 1954 C 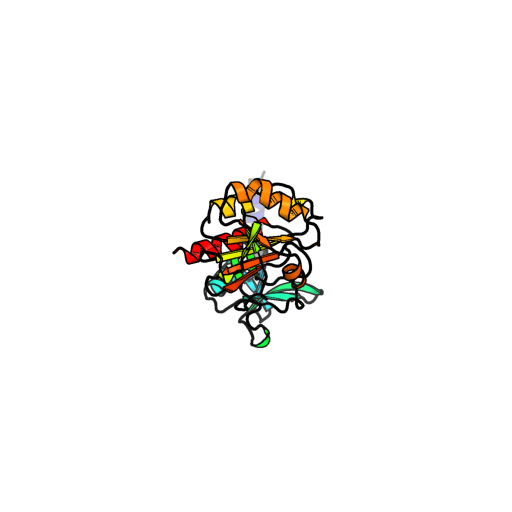CA . PRO A 1 240 ? 4.548 12.289 -2.742 1.00 59.53 240 PRO A CA 1
ATOM 1955 C C . PRO A 1 240 ? 3.109 12.597 -3.195 1.00 59.53 240 PRO A C 1
ATOM 1957 O O . PRO A 1 240 ? 2.687 13.746 -3.129 1.00 59.53 240 PRO A O 1
ATOM 1960 N N . ASN A 1 241 ? 2.354 11.594 -3.665 1.00 68.00 241 ASN A N 1
ATOM 1961 C CA . ASN A 1 241 ? 0.972 11.747 -4.113 1.00 68.00 241 ASN A CA 1
ATOM 1962 C C . ASN A 1 241 ? 0.090 10.591 -3.606 1.00 68.00 241 ASN A C 1
ATOM 1964 O O . ASN A 1 241 ? 0.341 9.424 -3.912 1.00 68.00 241 ASN A O 1
ATOM 1968 N N . GLU A 1 242 ? -0.966 10.933 -2.867 1.00 73.50 242 GLU A N 1
ATOM 1969 C CA . GLU A 1 242 ? -1.939 9.991 -2.308 1.00 73.50 242 GLU A CA 1
ATOM 1970 C C . GLU A 1 242 ? -2.836 9.330 -3.369 1.00 73.50 242 GLU A C 1
ATOM 1972 O O . GLU A 1 242 ? -3.162 8.150 -3.238 1.00 73.50 242 GLU A O 1
ATOM 1977 N N . THR A 1 243 ? -3.209 10.037 -4.439 1.00 72.44 243 THR A N 1
ATOM 1978 C CA . THR A 1 243 ? -4.104 9.515 -5.489 1.00 72.44 243 THR A CA 1
ATOM 1979 C C . THR A 1 243 ? -3.581 8.198 -6.064 1.00 72.44 243 THR A C 1
ATOM 1981 O O . THR A 1 243 ? -4.345 7.265 -6.303 1.00 72.44 243 THR A O 1
ATOM 1984 N N . ILE A 1 244 ? -2.258 8.097 -6.204 1.00 68.69 244 ILE A N 1
ATOM 1985 C CA . ILE A 1 244 ? -1.550 6.912 -6.692 1.00 68.69 244 ILE A CA 1
ATOM 1986 C C . ILE A 1 244 ? -1.727 5.719 -5.735 1.00 68.69 244 ILE A C 1
ATOM 1988 O O . ILE A 1 244 ? -1.966 4.597 -6.182 1.00 68.69 244 ILE A O 1
ATOM 1992 N N . ALA A 1 245 ? -1.645 5.952 -4.421 1.00 75.88 245 ALA A N 1
ATOM 1993 C CA . ALA A 1 245 ? -1.852 4.911 -3.416 1.00 75.88 245 ALA A CA 1
ATOM 1994 C C . ALA A 1 245 ? -3.306 4.411 -3.419 1.00 75.88 245 ALA A C 1
ATOM 1996 O O . ALA A 1 245 ? -3.549 3.204 -3.425 1.00 75.88 245 ALA A O 1
ATOM 1997 N N . ILE A 1 246 ? -4.275 5.329 -3.487 1.00 80.69 246 ILE A N 1
ATOM 1998 C CA . ILE A 1 246 ? -5.705 4.994 -3.489 1.00 80.69 246 ILE A CA 1
ATOM 1999 C C . ILE A 1 246 ? -6.100 4.208 -4.742 1.00 80.69 246 ILE A C 1
ATOM 2001 O O . ILE A 1 246 ? -6.770 3.183 -4.634 1.00 80.69 246 ILE A O 1
ATOM 2005 N N . GLN A 1 247 ? -5.647 4.623 -5.928 1.00 76.31 247 GLN A N 1
ATOM 2006 C CA . GLN A 1 247 ? -5.895 3.882 -7.171 1.00 76.31 247 GLN A CA 1
ATOM 2007 C C . GLN A 1 247 ? -5.334 2.456 -7.115 1.00 76.31 247 GLN A C 1
ATOM 2009 O O . GLN A 1 247 ? -5.964 1.519 -7.613 1.00 76.31 247 GLN A O 1
ATOM 2014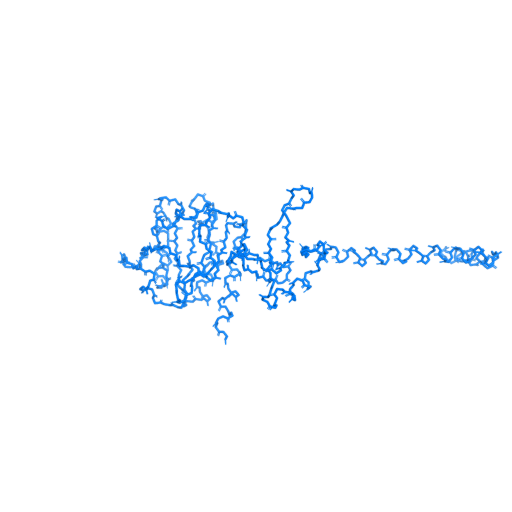 N N . ALA A 1 248 ? -4.177 2.275 -6.471 1.00 75.56 248 ALA A N 1
ATOM 2015 C CA . ALA A 1 248 ? -3.590 0.957 -6.299 1.00 75.56 248 ALA A CA 1
ATOM 2016 C C . ALA A 1 248 ? -4.438 0.032 -5.422 1.00 75.56 248 ALA A C 1
ATOM 2018 O O . ALA A 1 248 ? -4.596 -1.152 -5.729 1.00 75.56 248 ALA A O 1
ATOM 2019 N N . ILE A 1 249 ? -5.021 0.589 -4.362 1.00 83.50 249 ILE A N 1
ATOM 2020 C CA . ILE A 1 249 ? -5.937 -0.128 -3.475 1.00 83.50 249 ILE A CA 1
ATOM 2021 C C . ILE A 1 249 ? -7.227 -0.494 -4.217 1.00 83.50 249 ILE A C 1
ATOM 2023 O O . ILE A 1 249 ? -7.601 -1.666 -4.190 1.00 83.50 249 ILE A O 1
ATOM 2027 N N . LYS A 1 250 ? -7.853 0.453 -4.937 1.00 83.69 250 LYS A N 1
ATOM 2028 C CA . LYS A 1 250 ? -9.086 0.209 -5.717 1.00 83.69 250 LYS A CA 1
ATOM 2029 C C . LYS A 1 250 ? -8.941 -0.986 -6.652 1.00 83.69 250 LYS A C 1
ATOM 2031 O O . LYS A 1 250 ? -9.677 -1.958 -6.545 1.00 83.69 250 LYS A O 1
ATOM 2036 N N . LYS A 1 251 ? -7.888 -0.988 -7.471 1.00 77.06 251 LYS A N 1
ATOM 2037 C CA . LYS A 1 251 ? -7.628 -2.067 -8.435 1.00 77.06 251 LYS A CA 1
ATOM 2038 C C . LYS A 1 251 ? -7.476 -3.444 -7.787 1.00 77.06 251 LYS A C 1
ATOM 2040 O O . LYS A 1 251 ? -7.818 -4.459 -8.390 1.00 77.06 251 LYS A O 1
ATOM 2045 N N . MET A 1 252 ? -6.900 -3.499 -6.591 1.00 80.44 252 MET A N 1
ATOM 2046 C CA . MET A 1 252 ? -6.755 -4.749 -5.847 1.00 80.44 252 MET A CA 1
ATOM 2047 C C . MET A 1 252 ? -8.081 -5.230 -5.261 1.00 80.44 252 MET A C 1
ATOM 2049 O O . MET A 1 252 ? -8.358 -6.429 -5.304 1.00 80.44 252 MET A O 1
ATOM 2053 N N . LEU A 1 253 ? -8.905 -4.311 -4.758 1.00 83.81 253 LEU A N 1
ATOM 2054 C CA . LEU A 1 253 ? -10.253 -4.627 -4.293 1.00 83.81 253 LEU A CA 1
ATOM 2055 C C . LEU A 1 253 ? -11.138 -5.100 -5.459 1.00 83.81 253 LEU A C 1
ATOM 2057 O O . LEU A 1 253 ? -11.770 -6.146 -5.345 1.00 83.81 253 LEU A O 1
ATOM 2061 N N . ASP A 1 254 ? -11.085 -4.429 -6.614 1.00 82.62 254 ASP A N 1
ATOM 2062 C CA . ASP A 1 254 ? -11.842 -4.803 -7.821 1.00 82.62 254 ASP A CA 1
ATOM 2063 C C . ASP A 1 254 ? -11.528 -6.218 -8.305 1.00 82.62 254 ASP A C 1
ATOM 2065 O O . ASP A 1 254 ? -12.428 -6.973 -8.658 1.00 82.62 254 ASP A O 1
ATOM 2069 N N . ARG A 1 255 ? -10.248 -6.608 -8.285 1.00 73.38 255 ARG A N 1
ATOM 2070 C CA . ARG A 1 255 ? -9.812 -7.959 -8.676 1.00 73.38 255 ARG A CA 1
ATOM 2071 C C . ARG A 1 255 ? -10.315 -9.060 -7.756 1.00 73.38 255 ARG A C 1
ATOM 2073 O O . ARG A 1 255 ? -10.302 -10.212 -8.164 1.00 73.38 255 ARG A O 1
ATOM 2080 N N . THR A 1 256 ? -10.665 -8.727 -6.518 1.00 65.81 256 THR A N 1
ATOM 2081 C CA . THR A 1 256 ? -11.121 -9.724 -5.544 1.00 65.81 256 THR A CA 1
ATOM 2082 C C . THR A 1 256 ? -12.636 -9.931 -5.601 1.00 65.81 256 THR A C 1
ATOM 2084 O O . THR A 1 256 ? -13.116 -10.982 -5.197 1.00 65.81 256 THR A O 1
ATOM 2087 N N . ASN A 1 257 ? -13.380 -8.953 -6.129 1.00 58.41 257 ASN A N 1
ATOM 2088 C CA . ASN A 1 257 ? -14.835 -9.021 -6.298 1.00 58.41 257 ASN A CA 1
ATOM 2089 C C . ASN A 1 257 ? -15.278 -9.669 -7.628 1.00 58.41 257 ASN A C 1
ATOM 2091 O O . ASN A 1 257 ? -16.480 -9.763 -7.878 1.00 58.41 257 ASN A O 1
ATOM 2095 N N . GLN A 1 258 ? -14.328 -10.068 -8.482 1.00 48.94 258 GLN A N 1
ATOM 2096 C CA . GLN A 1 258 ? -14.550 -10.822 -9.724 1.00 48.94 258 GLN A CA 1
ATOM 2097 C C . GLN A 1 258 ? -14.355 -12.317 -9.482 1.00 48.94 258 GLN A C 1
ATOM 2099 O O . GLN A 1 258 ? -15.147 -13.099 -10.051 1.00 48.94 258 GLN A O 1
#

Radius of gyration: 27.63 Å; chains: 1; bounding box: 52×46×88 Å

Sequence (258 aa):
MAWANLNWFVQAFFSMKIEIVGIICFSIARVAFCQEIIIDRKQDVENIINRDSLGNLLTLKQVHELLKTGKYISVPSLNSSSQIERIIRKPRKEDGNRYKTYAYDDKIISTTGLDAKTKLGLGDSLPPFKVNCKAGALKTLEELKNEFSLLMIRDESQTTWKGSSPHIELLIDDYPNVNYIFCNHNESKKLEFYFSSKFQRAHQNIYTADFDISKNFQGAPWYVLINKKRRIEIFIPPLPNETIAIQAIKKMLDRTNQ

Secondary structure (DSSP, 8-state):
-HHHHHHHHHHHHHTS-HHHHHHHHHHHHHHHHHHHHHHHHHHHHTTEEEEETTS-EEEHHHHHHHHHTTS-EEEEEE-TTS-EEEEEEPPPGGGTT---EEEETTEEEES-SS-S-----TTPBPPP-EEE-TTS-EEESTT--SSEEEEEEE-TTSGGGTS--HHHHHHHHH-TTEEEEEEESSS-SHHHHHIIIIITTT-TTEEEE-HHHHTTSSSS-EEEEE-TTSBEEEEE---S-HHHHHHHHHHHHHHH--

pLDDT: mean 71.22, std 13.13, range [39.38, 93.75]

Foldseek 3Di:
DVVVVVVVVVVVLVPDDPVVNVVVVVVVVVVVVVVVVVVVCVVQVVQQQEAEPVRDTDGLVRLQVLLVVVQWFWDWDADPVRDTGIYIYGDDPVCPQAWRWDRDDSDIDILDDDDPQQPAGFQDFQDWWWKQFLVRDTDTPLPQQAFKEKEWEAEPVDPVLPDDPVLVVVLCVVCLRYQYEYEYCDQDCVSVVVCNPPPSVPHRRYIYTHNVSSVSADDDTWIFMAGNVNTTHGTHHDDPDVNVVSVVVVVVVVVVVD